Protein AF-A0AAW1MGW0-F1 (afdb_monomer)

Secondary structure (DSSP, 8-state):
------SPPPHHHHHHHHHHHHHHTTS--------------------------------------------------------------------SEEE-TTS-EEESSPP----PPPGGGS--S-SS--GGGGS--SHHHHHHHHS-HHHHHHHHHHHHHHHHHHHSS----SS----------THHHHTTTTTTTTS-----

Mean predicted aligned error: 20.84 Å

Organism: Popillia japonica (NCBI:txid7064)

Solvent-accessible surface area (backbone atoms only — not comparable to full-atom values): 14717 Å² total; per-residue (Å²): 136,86,79,84,77,86,62,85,79,49,74,66,60,52,49,53,54,51,54,59,54,62,65,67,71,73,79,78,82,71,87,78,77,89,77,86,76,85,76,86,78,85,78,88,74,87,78,80,87,81,84,83,88,85,76,92,73,84,81,78,80,78,80,80,77,82,77,82,74,83,81,76,89,79,79,90,77,81,78,75,85,74,88,64,89,70,82,71,71,80,73,69,81,72,60,60,68,43,73,47,96,86,70,48,77,46,62,64,54,79,71,84,90,79,66,80,74,52,73,93,70,53,79,85,65,80,89,71,69,61,75,78,58,54,78,54,84,46,72,67,61,53,48,44,74,77,53,43,70,68,58,56,50,51,52,51,52,52,52,54,50,51,52,50,55,62,68,70,47,72,84,87,60,97,77,72,84,84,76,87,76,72,73,84,66,80,55,73,65,61,73,58,56,72,75,64,76,80,81,80,87,87,89,130

Foldseek 3Di:
DDDPPPDDDDPVNVVVVVVVVVVVVPPPPDDPDDDDDDDPDPPPDDDDDDDDDDDDDDPPDDDPDDDDDPPDDDDDPPDDDPPDVDPPPVPDDDPQWDADPVRDIDGPDDPDPPDPQPPVRPPPDDPDDDDPRRPDPDPVVNVCVVPPPVNVVVVVVVVVVVVVVVVPPPPPDPPDPDDDPPPPDPCPVVVVVVVPPPPDDDDD

Radius of gyration: 34.69 Å; Cα contacts (8 Å, |Δi|>4): 30; chains: 1; bounding box: 75×50×86 Å

pLDDT: mean 70.94, std 18.27, range [40.5, 97.5]

Structure (mmCIF, N/CA/C/O backbone):
data_AF-A0AAW1MGW0-F1
#
_entry.id   AF-A0AAW1MGW0-F1
#
loop_
_atom_site.group_PDB
_atom_site.id
_atom_site.type_symbol
_atom_site.label_atom_id
_atom_site.label_alt_id
_atom_site.label_comp_id
_atom_site.label_asym_id
_atom_site.label_entity_id
_atom_site.label_seq_id
_atom_site.pdbx_PDB_ins_code
_atom_site.Cartn_x
_atom_site.Cartn_y
_atom_site.Cartn_z
_atom_site.occupancy
_atom_site.B_iso_or_equiv
_atom_site.auth_seq_id
_atom_site.auth_comp_id
_atom_site.auth_asym_id
_atom_site.auth_atom_id
_atom_site.pdbx_PDB_model_num
ATOM 1 N N . MET A 1 1 ? 26.282 -14.366 27.771 1.00 48.00 1 MET A N 1
ATOM 2 C CA . MET A 1 1 ? 26.393 -13.035 28.405 1.00 48.00 1 MET A CA 1
ATOM 3 C C . MET A 1 1 ? 25.183 -12.232 27.964 1.00 48.00 1 MET A C 1
ATOM 5 O O . MET A 1 1 ? 24.990 -12.093 26.768 1.00 48.00 1 MET A O 1
ATOM 9 N N . ALA A 1 2 ? 24.311 -11.832 28.891 1.00 43.00 2 ALA A N 1
ATOM 10 C CA . ALA A 1 2 ? 23.090 -11.095 28.566 1.00 43.00 2 ALA A CA 1
ATOM 11 C C . ALA A 1 2 ? 23.399 -9.591 28.538 1.00 43.00 2 ALA A C 1
ATOM 13 O O . ALA A 1 2 ? 23.814 -9.032 29.554 1.00 43.00 2 ALA A O 1
ATOM 14 N N . TYR A 1 3 ? 23.229 -8.947 27.385 1.00 56.81 3 TYR A N 1
ATOM 15 C CA . TYR A 1 3 ? 23.379 -7.500 27.258 1.00 56.81 3 TYR A CA 1
ATOM 16 C C . TYR A 1 3 ? 22.084 -6.832 27.736 1.00 56.81 3 TYR A C 1
ATOM 18 O O . TYR A 1 3 ? 21.040 -6.953 27.102 1.00 56.81 3 TYR A O 1
ATOM 26 N N . ASN A 1 4 ? 22.137 -6.150 28.882 1.00 55.88 4 ASN A N 1
ATOM 27 C CA . ASN A 1 4 ? 21.028 -5.339 29.389 1.00 55.88 4 ASN A CA 1
ATOM 28 C C . ASN A 1 4 ? 20.842 -4.105 28.487 1.00 55.88 4 ASN A C 1
ATOM 30 O O . ASN A 1 4 ? 21.522 -3.093 28.654 1.00 55.88 4 ASN A O 1
ATOM 34 N N . SER A 1 5 ? 19.920 -4.187 27.528 1.00 60.22 5 SER A N 1
ATOM 35 C CA . SER A 1 5 ? 19.704 -3.205 26.455 1.00 60.22 5 SER A CA 1
ATOM 36 C C . SER A 1 5 ? 18.764 -2.043 26.825 1.00 60.22 5 SER A C 1
ATOM 38 O O . SER A 1 5 ? 17.972 -1.602 25.996 1.00 60.22 5 SER A O 1
ATOM 40 N N . SER A 1 6 ? 18.807 -1.536 28.061 1.00 73.56 6 SER A N 1
ATOM 41 C CA . SER A 1 6 ? 17.900 -0.444 28.478 1.00 73.56 6 SER A CA 1
ATOM 42 C C . SER A 1 6 ? 18.455 0.964 28.265 1.00 73.56 6 SER A C 1
ATOM 44 O O . SER A 1 6 ? 17.753 1.932 28.556 1.00 73.56 6 SER A O 1
ATOM 46 N N . ARG A 1 7 ? 19.688 1.118 27.763 1.00 86.81 7 ARG A N 1
ATOM 47 C CA . ARG A 1 7 ? 20.214 2.437 27.384 1.00 86.81 7 ARG A CA 1
ATOM 48 C C . ARG A 1 7 ? 20.514 2.500 25.885 1.00 86.81 7 ARG A C 1
ATOM 50 O O . ARG A 1 7 ? 21.039 1.523 25.351 1.00 86.81 7 ARG A O 1
ATOM 57 N N . PRO A 1 8 ? 20.208 3.627 25.219 1.00 85.38 8 PRO A N 1
ATOM 58 C CA . PRO A 1 8 ? 20.658 3.852 23.852 1.00 85.38 8 PRO A CA 1
ATOM 59 C C . PRO A 1 8 ? 22.191 3.812 23.803 1.00 85.38 8 PRO A C 1
ATOM 61 O O . PRO A 1 8 ? 22.848 4.321 24.717 1.00 85.38 8 PRO A O 1
ATOM 64 N N . LEU A 1 9 ? 22.744 3.190 22.757 1.00 87.06 9 LEU A N 1
ATOM 65 C CA . LEU A 1 9 ? 24.190 3.116 22.558 1.00 87.06 9 LEU A CA 1
ATOM 66 C C . LEU A 1 9 ? 24.774 4.519 22.404 1.00 87.06 9 LEU A C 1
ATOM 68 O O . LEU A 1 9 ? 24.202 5.400 21.754 1.00 87.06 9 LEU A O 1
ATOM 72 N N . THR A 1 10 ? 25.940 4.718 22.998 1.00 93.88 10 THR A N 1
ATOM 73 C CA . THR A 1 10 ? 26.722 5.936 22.811 1.00 93.88 10 THR A CA 1
ATOM 74 C C . THR A 1 10 ? 27.415 5.923 21.447 1.00 93.88 10 THR A C 1
ATOM 76 O O . THR A 1 10 ? 27.705 4.871 20.883 1.00 93.88 10 THR A O 1
ATOM 79 N N . GLN A 1 11 ? 27.739 7.105 20.915 1.00 90.31 11 GLN A N 1
ATOM 80 C CA . GLN A 1 11 ? 28.430 7.242 19.625 1.00 90.31 11 GLN A CA 1
ATOM 81 C C . GLN A 1 11 ? 29.782 6.506 19.588 1.00 90.31 11 GLN A C 1
ATOM 83 O O . GLN A 1 11 ? 30.213 6.059 18.531 1.00 90.31 11 GLN A O 1
ATOM 88 N N . LYS A 1 12 ? 30.429 6.351 20.750 1.00 91.56 12 LYS A N 1
ATOM 89 C CA . LYS A 1 12 ? 31.682 5.606 20.892 1.00 91.56 12 LYS A CA 1
ATOM 90 C C . LYS A 1 12 ? 31.472 4.092 20.770 1.00 91.56 12 LYS A C 1
ATOM 92 O O . LYS A 1 12 ? 32.219 3.455 20.046 1.00 91.56 12 LYS A O 1
ATOM 97 N N . GLU A 1 13 ? 30.438 3.551 21.418 1.00 92.38 13 GLU A N 1
ATOM 98 C CA . GLU A 1 13 ? 30.072 2.127 21.308 1.00 92.38 13 GLU A CA 1
ATOM 99 C C . GLU A 1 13 ? 29.646 1.778 19.868 1.00 92.38 13 GLU A C 1
ATOM 101 O O . GLU A 1 13 ? 29.961 0.702 19.376 1.00 92.38 13 GLU A O 1
ATOM 106 N N . LEU A 1 14 ? 28.986 2.701 19.154 1.00 91.69 14 LEU A N 1
ATOM 107 C CA . LEU A 1 14 ? 28.656 2.513 17.735 1.00 91.69 14 LEU A CA 1
ATOM 108 C C . LEU A 1 14 ? 29.895 2.493 16.830 1.00 91.69 14 LEU A C 1
ATOM 110 O O . LEU A 1 14 ? 29.937 1.705 15.892 1.00 91.69 14 LEU A O 1
ATOM 114 N N . ALA A 1 15 ? 30.889 3.347 17.093 1.00 91.31 15 ALA A N 1
ATOM 115 C CA . ALA A 1 15 ? 32.125 3.368 16.313 1.00 91.31 15 ALA A CA 1
ATOM 116 C C . ALA A 1 15 ? 32.928 2.067 16.478 1.00 91.31 15 ALA A C 1
ATOM 118 O O . ALA A 1 15 ? 33.427 1.541 15.491 1.00 91.31 15 ALA A O 1
ATOM 119 N N . GLU A 1 16 ? 32.981 1.528 17.699 1.00 92.75 16 GLU A N 1
ATOM 120 C CA . GLU A 1 16 ? 33.657 0.261 18.015 1.00 92.75 16 GLU A CA 1
ATOM 121 C C . GLU A 1 16 ? 33.004 -0.925 17.282 1.00 92.75 16 GLU A C 1
ATOM 123 O O . GLU A 1 16 ? 33.691 -1.716 16.647 1.00 92.75 16 GLU A O 1
ATOM 128 N N . ILE A 1 17 ? 31.667 -0.981 17.244 1.00 91.00 17 ILE A N 1
ATOM 129 C CA . ILE A 1 17 ? 30.934 -2.026 16.505 1.00 91.00 17 ILE A CA 1
ATOM 130 C C . ILE A 1 17 ? 31.189 -1.948 14.989 1.00 91.00 17 ILE A C 1
ATOM 132 O O . ILE A 1 17 ? 31.271 -2.978 14.323 1.00 91.00 17 ILE A O 1
ATOM 136 N N . ILE A 1 18 ? 31.293 -0.741 14.425 1.00 90.00 18 ILE A N 1
ATOM 137 C CA . ILE A 1 18 ? 31.569 -0.556 12.990 1.00 90.00 18 ILE A CA 1
ATOM 138 C C . ILE A 1 18 ? 32.996 -1.004 12.650 1.00 90.00 18 ILE A C 1
ATOM 140 O O . ILE A 1 18 ? 33.207 -1.631 11.612 1.00 90.00 18 ILE A O 1
ATOM 144 N N . GLU A 1 19 ? 33.963 -0.700 13.516 1.00 90.75 19 GLU A N 1
ATOM 145 C CA . GLU A 1 19 ? 35.354 -1.120 13.334 1.00 90.75 19 GLU A CA 1
ATOM 146 C C . GLU A 1 19 ? 35.470 -2.653 13.374 1.00 90.75 19 GLU A C 1
ATOM 148 O O . GLU A 1 19 ? 36.053 -3.236 12.458 1.00 90.75 19 GLU A O 1
ATOM 153 N N . ASP A 1 20 ? 34.800 -3.314 14.323 1.00 87.56 20 ASP A N 1
ATOM 154 C CA . ASP A 1 20 ? 34.774 -4.780 14.426 1.00 87.56 20 ASP A CA 1
ATOM 155 C C . ASP A 1 20 ? 34.142 -5.464 13.199 1.00 87.56 20 ASP A C 1
ATOM 157 O O . ASP A 1 20 ? 34.627 -6.503 12.745 1.00 87.56 20 ASP A O 1
ATOM 161 N N . LEU A 1 21 ? 33.085 -4.882 12.618 1.00 83.12 21 LEU A N 1
ATOM 162 C CA . LEU A 1 21 ? 32.451 -5.419 11.406 1.00 83.12 21 LEU A CA 1
ATOM 163 C C . LEU A 1 21 ? 33.358 -5.304 10.173 1.00 83.12 21 LEU A C 1
ATOM 165 O O . LEU A 1 21 ? 33.368 -6.207 9.339 1.00 83.12 21 LEU A O 1
ATOM 169 N N . SER A 1 22 ? 34.162 -4.242 10.081 1.00 80.94 22 SER A N 1
ATOM 170 C CA . SER A 1 22 ? 35.057 -4.025 8.935 1.00 80.94 22 SER A CA 1
ATOM 171 C C . SER A 1 22 ? 36.196 -5.051 8.841 1.00 80.94 22 SER A C 1
ATOM 173 O O . SER A 1 22 ? 36.697 -5.322 7.750 1.00 80.94 22 SER A O 1
ATOM 175 N N . VAL A 1 23 ? 36.585 -5.657 9.968 1.00 79.69 23 VAL A N 1
ATOM 176 C CA . VAL A 1 23 ? 37.652 -6.670 10.020 1.00 79.69 23 VAL A CA 1
ATOM 177 C C . VAL A 1 23 ? 37.166 -8.031 9.510 1.00 79.69 23 VAL A C 1
ATOM 179 O O . VAL A 1 23 ? 37.960 -8.795 8.967 1.00 79.69 23 VAL A O 1
ATOM 182 N N . LEU A 1 24 ? 35.870 -8.333 9.628 1.00 67.94 24 LEU A N 1
ATOM 183 C CA . LEU A 1 24 ? 35.312 -9.630 9.226 1.00 67.94 24 LEU A CA 1
ATOM 184 C C . LEU A 1 24 ? 35.046 -9.751 7.717 1.00 67.94 24 LEU A C 1
ATOM 186 O O . LEU A 1 24 ? 34.957 -10.864 7.209 1.00 67.94 24 LEU A O 1
ATOM 190 N N . GLU A 1 25 ? 34.961 -8.640 6.982 1.00 70.38 25 GLU A N 1
ATOM 191 C CA . GLU A 1 25 ? 34.711 -8.652 5.530 1.00 70.38 25 GLU A CA 1
ATOM 192 C C . GLU A 1 25 ? 35.982 -8.872 4.683 1.00 70.38 25 GLU A C 1
ATOM 194 O O . GLU A 1 25 ? 35.903 -8.987 3.459 1.00 70.38 25 GLU A O 1
ATOM 199 N N . ALA A 1 26 ? 37.166 -8.940 5.301 1.00 67.25 26 ALA A N 1
ATOM 200 C CA . ALA A 1 26 ? 38.433 -9.011 4.571 1.00 67.25 26 ALA A CA 1
ATOM 201 C C . ALA A 1 26 ? 38.845 -10.427 4.118 1.00 67.25 26 ALA A C 1
ATOM 203 O O . ALA A 1 26 ? 39.688 -10.537 3.225 1.00 67.25 26 ALA A O 1
ATOM 204 N N . ASP A 1 27 ? 38.249 -11.490 4.669 1.00 63.88 27 ASP A N 1
ATOM 205 C CA . ASP A 1 27 ? 38.770 -12.858 4.508 1.00 63.88 27 ASP A CA 1
ATOM 206 C C . ASP A 1 27 ? 37.956 -13.776 3.573 1.00 63.88 27 ASP A C 1
ATOM 208 O O . ASP A 1 27 ? 38.376 -14.907 3.336 1.00 63.88 27 ASP A O 1
ATOM 212 N N . ASP A 1 28 ? 36.855 -13.312 2.966 1.00 59.50 28 ASP A N 1
ATOM 213 C CA . ASP A 1 28 ? 35.976 -14.168 2.141 1.00 59.50 28 ASP A CA 1
ATOM 214 C C . ASP A 1 28 ? 36.010 -13.841 0.633 1.00 59.50 28 ASP A C 1
ATOM 216 O O . ASP A 1 28 ? 35.002 -13.835 -0.072 1.00 59.50 28 ASP A O 1
ATOM 220 N N . LYS A 1 29 ? 37.214 -13.588 0.101 1.00 62.84 29 LYS A N 1
ATOM 221 C CA . LYS A 1 29 ? 37.485 -13.673 -1.346 1.00 62.84 29 LYS A CA 1
ATOM 222 C C . LYS A 1 29 ? 37.882 -15.102 -1.710 1.00 62.84 29 LYS A C 1
ATOM 224 O O . LYS A 1 29 ? 39.035 -15.365 -2.046 1.00 62.84 29 LYS A O 1
ATOM 229 N N . SER A 1 30 ? 36.934 -16.030 -1.617 1.00 57.59 30 SER A 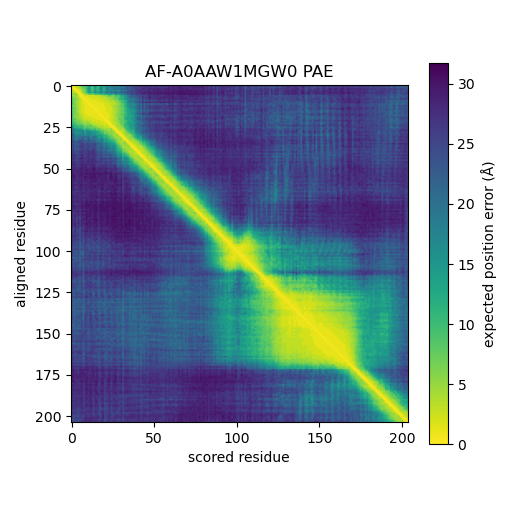N 1
ATOM 230 C CA . SER A 1 30 ? 37.080 -17.337 -2.255 1.00 57.59 30 SER A CA 1
ATOM 231 C C . SER A 1 30 ? 36.714 -17.227 -3.739 1.00 57.59 30 SER A C 1
ATOM 233 O O . SER A 1 30 ? 35.693 -16.652 -4.111 1.00 57.59 30 SER A O 1
ATOM 235 N N . ASP A 1 31 ? 37.620 -17.730 -4.579 1.00 59.91 31 ASP A N 1
ATOM 236 C CA . ASP A 1 31 ? 37.531 -17.814 -6.036 1.00 59.91 31 ASP A CA 1
ATOM 237 C C . ASP A 1 31 ? 36.181 -18.385 -6.503 1.00 59.91 31 ASP A C 1
ATOM 239 O O . ASP A 1 31 ? 35.967 -19.599 -6.509 1.00 59.91 31 ASP A O 1
ATOM 243 N N . ILE A 1 32 ? 35.280 -17.516 -6.964 1.00 61.28 32 ILE A N 1
ATOM 244 C CA . ILE A 1 32 ? 34.185 -17.913 -7.852 1.00 61.28 32 ILE A CA 1
ATOM 245 C C . ILE A 1 32 ? 34.736 -17.820 -9.272 1.00 61.28 32 ILE A C 1
ATOM 247 O O . ILE A 1 32 ? 34.779 -16.761 -9.893 1.00 61.28 32 ILE A O 1
ATOM 251 N N . SER A 1 33 ? 35.234 -18.961 -9.740 1.00 56.81 33 SER A N 1
ATOM 252 C CA . SER A 1 33 ? 35.676 -19.182 -11.110 1.00 56.81 33 SER A CA 1
ATOM 253 C C . SER A 1 33 ? 34.528 -18.966 -12.096 1.00 56.81 33 SER A C 1
ATOM 255 O O . SER A 1 33 ? 33.455 -19.557 -11.964 1.00 56.81 33 SER A O 1
ATOM 257 N N . GLU A 1 34 ? 34.809 -18.137 -13.093 1.00 63.34 34 GLU A N 1
ATOM 258 C CA . GLU A 1 34 ? 33.996 -17.815 -14.260 1.00 63.34 34 GLU A CA 1
ATOM 259 C C . GLU A 1 34 ? 33.661 -19.066 -15.097 1.00 63.34 34 GLU A C 1
ATOM 261 O O . GLU A 1 34 ? 34.526 -19.607 -15.779 1.00 63.34 34 GLU A O 1
ATOM 266 N N . GLU A 1 35 ? 32.395 -19.487 -15.119 1.00 59.19 35 GLU A N 1
ATOM 267 C CA . GLU A 1 35 ? 31.823 -20.275 -16.222 1.00 59.19 35 GLU A CA 1
ATOM 268 C C . GLU A 1 35 ? 30.387 -19.810 -16.506 1.00 59.19 35 GLU A C 1
ATOM 270 O O . GLU A 1 35 ? 29.410 -20.511 -16.242 1.00 59.19 35 GLU A O 1
ATOM 275 N N . ASP A 1 36 ? 30.255 -18.603 -17.061 1.00 46.50 36 ASP A N 1
ATOM 276 C CA . ASP A 1 36 ? 28.982 -18.107 -17.587 1.00 46.50 36 ASP A CA 1
ATOM 277 C C . ASP A 1 36 ? 28.806 -18.605 -19.032 1.00 46.50 36 ASP A C 1
ATOM 279 O O . ASP A 1 36 ? 29.337 -18.058 -20.005 1.00 46.50 36 ASP A O 1
ATOM 283 N N . LYS A 1 37 ? 28.092 -19.726 -19.171 1.00 55.75 37 LYS A N 1
ATOM 284 C CA . LYS A 1 37 ? 27.659 -20.267 -20.463 1.00 55.75 37 LYS A CA 1
ATOM 285 C C . LYS A 1 37 ? 26.549 -19.389 -21.033 1.00 55.75 37 LYS A C 1
ATOM 287 O O . LYS A 1 37 ? 25.399 -19.460 -20.611 1.00 55.75 37 LYS A O 1
ATOM 292 N N . VAL A 1 38 ? 26.906 -18.629 -22.061 1.00 56.28 38 VAL A N 1
ATOM 293 C CA . VAL A 1 38 ? 25.990 -17.942 -22.975 1.00 56.28 38 VAL A CA 1
ATOM 294 C C . VAL A 1 38 ? 25.026 -18.961 -23.595 1.00 56.28 38 VAL A C 1
ATOM 296 O O . VAL A 1 38 ? 25.412 -19.753 -24.455 1.00 56.28 38 VAL A O 1
ATOM 299 N N . ILE A 1 39 ? 23.765 -18.944 -23.161 1.00 54.88 39 ILE A N 1
ATOM 300 C CA . ILE A 1 39 ? 22.656 -19.591 -23.866 1.00 54.88 39 ILE A CA 1
ATOM 301 C C . ILE A 1 39 ? 21.995 -18.508 -24.729 1.00 54.88 39 ILE A C 1
ATOM 303 O O . ILE A 1 39 ? 21.232 -17.679 -24.240 1.00 54.88 39 ILE A O 1
ATOM 307 N N . GLU A 1 40 ? 22.321 -18.498 -26.023 1.00 58.66 40 GLU A N 1
ATOM 308 C CA . GLU A 1 40 ? 21.571 -17.750 -27.037 1.00 58.66 40 GLU A CA 1
ATOM 309 C C . GLU A 1 40 ? 20.233 -18.457 -27.305 1.00 58.66 40 GLU A C 1
ATOM 311 O O . GLU A 1 40 ? 20.140 -19.348 -28.151 1.00 58.66 40 GLU A O 1
ATOM 316 N N . GLU A 1 41 ? 19.172 -18.057 -26.605 1.00 59.47 41 GLU A N 1
ATOM 317 C CA . GLU A 1 41 ? 17.807 -18.404 -27.010 1.00 59.47 41 GLU A CA 1
ATOM 318 C C . GLU A 1 41 ? 17.303 -17.419 -28.070 1.00 59.47 41 GLU A C 1
ATOM 320 O O . GLU A 1 41 ? 16.873 -16.298 -27.789 1.00 59.47 41 GLU A O 1
ATOM 325 N N . LYS A 1 42 ? 17.349 -17.870 -29.327 1.00 58.69 42 LYS A N 1
ATOM 326 C CA . LYS A 1 42 ? 16.605 -17.287 -30.446 1.00 58.69 42 LYS A CA 1
ATOM 327 C C . LYS A 1 42 ? 15.110 -17.526 -30.236 1.00 58.69 42 LYS A C 1
ATOM 329 O O . LYS A 1 42 ? 14.603 -18.591 -30.574 1.00 58.69 42 LYS A O 1
ATOM 334 N N . ASN A 1 43 ? 14.411 -16.529 -29.706 1.00 50.22 43 ASN A N 1
ATOM 335 C CA . ASN A 1 43 ? 12.951 -16.493 -29.718 1.00 50.22 43 ASN A CA 1
ATOM 336 C C . ASN A 1 43 ? 12.462 -15.633 -30.891 1.00 50.22 43 ASN A C 1
ATOM 338 O O . ASN A 1 43 ? 12.186 -14.444 -30.739 1.00 50.22 43 ASN A O 1
ATOM 342 N N . ASP A 1 44 ? 12.348 -16.271 -32.059 1.00 64.44 44 ASP A N 1
ATOM 343 C CA . ASP A 1 44 ? 11.525 -15.806 -33.178 1.00 64.44 44 ASP A CA 1
ATOM 344 C C . ASP A 1 44 ? 10.051 -16.065 -32.826 1.00 64.44 44 ASP A C 1
ATOM 346 O O . ASP A 1 44 ? 9.487 -17.108 -33.155 1.00 64.44 44 ASP A O 1
ATOM 350 N N . PHE A 1 45 ? 9.426 -15.137 -32.099 1.00 58.47 45 PHE A N 1
ATOM 351 C CA . PHE A 1 45 ? 7.978 -15.153 -31.890 1.00 58.47 45 PHE A CA 1
ATOM 352 C C . PHE A 1 45 ? 7.326 -14.083 -32.769 1.00 58.47 45 PHE A C 1
ATOM 354 O O . PHE A 1 45 ? 7.135 -12.935 -32.361 1.00 58.47 45 PHE A O 1
ATOM 361 N N . GLU A 1 46 ? 7.003 -14.472 -34.004 1.00 62.44 46 GLU A N 1
ATOM 362 C CA . GLU A 1 46 ? 6.007 -13.791 -34.830 1.00 62.44 46 GLU A CA 1
ATOM 363 C C . GLU A 1 46 ? 4.643 -13.915 -34.136 1.00 62.44 46 GLU A C 1
ATOM 365 O O . GLU A 1 46 ? 4.033 -14.982 -34.133 1.00 62.44 46 GLU A O 1
ATOM 370 N N . SER A 1 47 ? 4.161 -12.826 -33.530 1.00 61.88 47 SER A N 1
ATOM 371 C CA . SER A 1 47 ? 2.765 -12.739 -33.095 1.00 61.88 47 SER A CA 1
ATOM 372 C C . SER A 1 47 ? 1.989 -11.879 -34.077 1.00 61.88 47 SER A C 1
ATOM 374 O O . SER A 1 47 ? 2.097 -10.649 -34.093 1.00 61.88 47 SER A O 1
ATOM 376 N N . ASP A 1 48 ? 1.253 -12.596 -34.915 1.00 52.12 48 ASP A N 1
ATOM 377 C CA . ASP A 1 48 ? 0.333 -12.121 -35.929 1.00 52.12 48 ASP A CA 1
ATOM 378 C C . ASP A 1 48 ? -0.820 -11.301 -35.325 1.00 52.12 48 ASP A C 1
ATOM 380 O O . ASP A 1 48 ? -1.277 -11.495 -34.194 1.00 52.12 48 ASP A O 1
ATOM 384 N N . SER A 1 49 ? -1.265 -10.341 -36.121 1.00 63.03 49 SER A N 1
ATOM 385 C CA . SER A 1 49 ? -2.356 -9.419 -35.851 1.00 63.03 49 SER A CA 1
ATOM 386 C C . SER A 1 49 ? -3.707 -10.129 -35.883 1.00 63.03 49 SER A C 1
ATOM 388 O O . SER A 1 49 ? -3.895 -10.944 -36.771 1.00 63.03 49 SER A O 1
ATOM 390 N N . VAL A 1 50 ? -4.683 -9.729 -35.050 1.00 49.22 50 VAL A N 1
ATOM 391 C CA . VAL A 1 50 ? -6.046 -9.384 -35.519 1.00 49.22 50 VAL A CA 1
ATOM 392 C C . VAL A 1 50 ? -6.983 -8.845 -34.418 1.00 49.22 50 VAL A C 1
ATOM 394 O O . VAL A 1 50 ? -7.056 -9.366 -33.312 1.00 49.22 50 VAL A O 1
ATOM 397 N N . THR A 1 51 ? -7.784 -7.853 -34.845 1.00 40.50 51 THR A N 1
ATOM 398 C CA . THR A 1 51 ? -9.178 -7.499 -34.465 1.00 40.50 51 THR A CA 1
ATOM 399 C C . THR A 1 51 ? -9.466 -6.992 -33.045 1.00 40.50 51 THR A C 1
ATOM 401 O O . THR A 1 51 ? -9.346 -7.711 -32.069 1.00 40.50 51 THR A O 1
ATOM 404 N N . ALA A 1 52 ? -9.766 -5.704 -32.852 1.00 49.66 52 ALA A N 1
ATOM 405 C CA . ALA A 1 52 ? -11.024 -4.996 -33.157 1.00 49.66 52 ALA A CA 1
ATOM 406 C C . ALA A 1 52 ? -12.157 -5.250 -32.142 1.00 49.66 52 ALA A C 1
ATOM 408 O O . ALA A 1 52 ? -12.823 -6.273 -32.188 1.00 49.66 52 ALA A O 1
ATOM 409 N N . GLY A 1 53 ? -12.427 -4.211 -31.339 1.00 49.38 53 GLY A N 1
ATOM 410 C CA . GLY A 1 53 ? -13.749 -3.867 -30.814 1.00 49.38 53 GLY A CA 1
ATOM 411 C C . GLY A 1 53 ? -14.257 -4.670 -29.615 1.00 49.38 53 GLY A C 1
ATOM 412 O O . GLY A 1 53 ? -14.414 -5.880 -29.687 1.00 49.38 53 GLY A O 1
ATOM 413 N N . THR A 1 54 ? -14.712 -3.959 -28.579 1.00 41.47 54 THR A N 1
ATOM 414 C CA . THR A 1 54 ? -16.150 -3.876 -28.233 1.00 41.47 54 THR A CA 1
ATOM 415 C C . THR A 1 54 ? -16.364 -3.597 -26.740 1.00 41.47 54 THR A C 1
ATOM 417 O O . THR A 1 54 ? -15.910 -4.328 -25.873 1.00 41.47 54 THR A O 1
ATOM 420 N N . SER A 1 55 ? -17.137 -2.535 -26.508 1.00 45.88 55 SER A N 1
ATOM 421 C CA . SER A 1 55 ? -17.994 -2.231 -25.358 1.00 45.88 55 SER A CA 1
ATOM 422 C C . SER A 1 55 ? -17.379 -1.978 -23.980 1.00 45.88 55 SER A C 1
ATOM 424 O O . SER A 1 55 ? -17.164 -2.865 -23.165 1.00 45.88 55 SER A O 1
ATOM 426 N N . SER A 1 56 ? -17.318 -0.680 -23.673 1.00 53.25 56 SER A N 1
ATOM 427 C CA . SER A 1 56 ? -17.895 -0.098 -22.456 1.00 53.25 56 SER A CA 1
ATOM 428 C C . SER A 1 56 ? -18.991 -0.982 -21.840 1.00 53.25 56 SER A C 1
ATOM 430 O O . SER A 1 56 ? -20.060 -1.137 -22.431 1.00 53.25 56 SER A O 1
ATOM 432 N N . SER A 1 57 ? -18.745 -1.509 -20.643 1.00 47.41 57 SER A N 1
ATOM 433 C CA . SER A 1 57 ? -19.790 -2.000 -19.748 1.00 47.41 57 SER A CA 1
ATOM 434 C C . SER A 1 57 ? -19.682 -1.206 -18.454 1.00 47.41 57 SER A C 1
ATOM 436 O O . SER A 1 57 ? -18.796 -1.438 -17.634 1.00 47.41 57 SER A O 1
ATOM 438 N N . LEU A 1 58 ? -20.566 -0.216 -18.326 1.00 50.69 58 LEU A N 1
ATOM 439 C CA . LEU A 1 58 ? -20.924 0.410 -17.060 1.00 50.69 58 LEU A CA 1
ATOM 440 C C . LEU A 1 58 ? -21.300 -0.705 -16.082 1.00 50.69 58 LEU A C 1
ATOM 442 O O . LEU A 1 58 ? -22.240 -1.451 -16.333 1.00 50.69 58 LEU A O 1
ATOM 446 N N . VAL A 1 59 ? -20.552 -0.828 -14.991 1.00 54.81 59 VAL A N 1
ATOM 447 C CA . VAL A 1 59 ? -20.987 -1.624 -13.846 1.00 54.81 59 VAL A CA 1
ATOM 448 C C . VAL A 1 59 ? -22.032 -0.779 -13.128 1.00 54.81 59 VAL A C 1
ATOM 450 O O . VAL A 1 59 ? -21.706 0.223 -12.490 1.00 54.81 59 VAL A O 1
ATOM 453 N N . GLU A 1 60 ? -23.297 -1.138 -13.328 1.00 44.44 60 GLU A N 1
ATOM 454 C CA . GLU A 1 60 ? -24.415 -0.655 -12.529 1.00 44.44 60 GLU A CA 1
ATOM 455 C C . GLU A 1 60 ? -24.183 -1.079 -11.075 1.00 44.44 60 GLU A C 1
ATOM 457 O O . GLU A 1 60 ? -24.013 -2.257 -10.765 1.00 44.44 60 GLU A O 1
ATOM 462 N N . CYS A 1 61 ? -24.118 -0.095 -10.179 1.00 42.94 61 CYS A N 1
ATOM 463 C CA . CYS A 1 61 ? -24.120 -0.326 -8.744 1.00 42.94 61 CYS A CA 1
ATOM 464 C C . CYS A 1 61 ? -25.481 -0.911 -8.359 1.00 42.94 61 CYS A C 1
ATOM 466 O O . CYS A 1 61 ? -26.479 -0.189 -8.338 1.00 42.94 61 CYS A O 1
ATOM 468 N N . GLU A 1 62 ? -25.515 -2.206 -8.063 1.00 46.44 62 GLU A N 1
ATOM 469 C CA . GLU A 1 62 ? -26.688 -2.864 -7.502 1.00 46.44 62 GLU A CA 1
ATOM 470 C C . GLU A 1 62 ? -27.076 -2.183 -6.181 1.00 46.44 62 GLU A C 1
ATOM 472 O O . GLU A 1 62 ? -26.289 -2.090 -5.233 1.00 46.44 62 GLU A O 1
ATOM 477 N N . ASN A 1 63 ? -28.303 -1.661 -6.151 1.00 53.03 63 ASN A N 1
ATOM 478 C CA . ASN A 1 63 ? -28.976 -1.215 -4.942 1.00 53.03 63 ASN A CA 1
ATOM 479 C C . ASN A 1 63 ? -29.127 -2.417 -4.009 1.00 53.03 63 ASN A C 1
ATOM 481 O O . ASN A 1 63 ? -29.912 -3.324 -4.277 1.00 53.03 63 ASN A O 1
ATOM 485 N N . ILE A 1 64 ? -28.392 -2.402 -2.901 1.00 57.25 64 ILE A N 1
ATOM 486 C CA . ILE A 1 64 ? -28.646 -3.294 -1.776 1.00 57.25 64 ILE A CA 1
ATOM 487 C C . ILE A 1 64 ? -29.906 -2.759 -1.094 1.00 57.25 64 ILE A C 1
ATOM 489 O O . ILE A 1 64 ? -29.857 -1.761 -0.375 1.00 57.25 64 ILE A O 1
ATOM 493 N N . GLU A 1 65 ? -31.044 -3.385 -1.386 1.00 59.78 65 GLU A N 1
ATOM 494 C CA . GLU A 1 65 ? -32.272 -3.209 -0.619 1.00 59.78 65 GLU A CA 1
ATOM 495 C C . GLU A 1 65 ? -32.006 -3.670 0.821 1.00 59.78 65 GLU A C 1
ATOM 497 O O . GLU A 1 65 ? -31.671 -4.826 1.083 1.00 59.78 65 GLU A O 1
ATOM 502 N N . GLU A 1 66 ? -32.086 -2.723 1.756 1.00 53.69 66 GLU A N 1
ATOM 503 C CA . GLU A 1 66 ? -32.033 -2.974 3.191 1.00 53.69 66 GLU A CA 1
ATOM 504 C C . GLU A 1 66 ? -33.277 -3.781 3.601 1.00 53.69 66 GLU A C 1
ATOM 506 O O . GLU A 1 66 ? -34.340 -3.223 3.869 1.00 53.69 66 GLU A O 1
ATOM 511 N N . GLU A 1 67 ? -33.154 -5.109 3.661 1.00 60.19 67 GLU A N 1
ATOM 512 C CA . GLU A 1 67 ? -34.096 -5.933 4.419 1.00 60.19 67 GLU A CA 1
ATOM 513 C C . GLU A 1 67 ? -33.924 -5.634 5.917 1.00 60.19 67 GLU A C 1
ATOM 515 O O . GLU A 1 67 ? -32.928 -5.993 6.553 1.00 60.19 67 GLU A O 1
ATOM 520 N N . GLU A 1 68 ? -34.918 -4.956 6.492 1.00 54.53 68 GLU A N 1
ATOM 521 C CA . GLU A 1 68 ? -35.057 -4.764 7.932 1.00 54.53 68 GLU A CA 1
ATOM 522 C C . GLU A 1 68 ? -35.238 -6.122 8.628 1.00 54.53 68 GLU A C 1
ATOM 524 O O . GLU A 1 68 ? -36.334 -6.679 8.695 1.00 54.53 68 GLU A O 1
ATOM 529 N N . ILE A 1 69 ? -34.155 -6.660 9.190 1.00 56.12 69 ILE A N 1
ATOM 530 C CA . ILE A 1 69 ? -34.218 -7.815 10.089 1.00 56.12 69 ILE A CA 1
ATOM 531 C C . ILE A 1 69 ? -34.837 -7.348 11.422 1.00 56.12 69 ILE A C 1
ATOM 533 O O . ILE A 1 69 ? -34.248 -6.499 12.103 1.00 56.12 69 ILE A O 1
ATOM 537 N N . PRO A 1 70 ? -35.983 -7.902 11.866 1.00 53.50 70 PRO A N 1
ATOM 538 C CA . PRO A 1 70 ? -36.543 -7.583 13.171 1.00 53.50 70 PRO A CA 1
ATOM 539 C C . PRO A 1 70 ? -35.668 -8.209 14.262 1.00 53.50 70 PRO A C 1
ATOM 541 O O . PRO A 1 70 ? -35.697 -9.416 14.502 1.00 53.50 70 PRO A O 1
ATOM 544 N N . VAL A 1 71 ? -34.879 -7.376 14.943 1.00 53.50 71 VAL A N 1
ATOM 545 C CA . VAL A 1 71 ? -34.078 -7.780 16.104 1.00 53.50 71 VAL A CA 1
ATOM 546 C C . VAL A 1 71 ? -35.025 -8.123 17.256 1.00 53.50 71 VAL A C 1
ATOM 548 O O . VAL A 1 71 ? -35.496 -7.252 17.990 1.00 53.50 71 VAL A O 1
ATOM 551 N N . GLN A 1 72 ? -35.323 -9.413 17.407 1.00 49.50 72 GLN A N 1
ATOM 552 C CA . GLN A 1 72 ? -35.974 -9.949 18.595 1.00 49.50 72 GLN A CA 1
ATOM 553 C C . GLN A 1 72 ? -35.010 -9.851 19.782 1.00 49.50 72 GLN A C 1
ATOM 555 O O . GLN A 1 72 ? -34.032 -10.585 19.891 1.00 49.50 72 GLN A O 1
ATOM 560 N N . ASN A 1 73 ? -35.318 -8.924 20.689 1.00 52.81 73 ASN A N 1
ATOM 561 C CA . ASN A 1 73 ? -34.787 -8.899 22.044 1.00 52.81 73 ASN A CA 1
ATOM 562 C C . ASN A 1 73 ? -35.217 -10.173 22.776 1.00 52.81 73 ASN A C 1
ATOM 564 O O . ASN A 1 73 ? -36.369 -10.274 23.192 1.00 52.81 73 ASN A O 1
ATOM 568 N N . ASN A 1 74 ? -34.296 -11.108 22.971 1.00 54.12 74 ASN A N 1
ATOM 569 C CA . ASN A 1 74 ? -34.347 -12.031 24.096 1.00 54.12 74 ASN A CA 1
ATOM 570 C C . ASN A 1 74 ? -32.990 -12.701 24.262 1.00 54.12 74 ASN A C 1
ATOM 572 O O . ASN A 1 74 ? -32.626 -13.543 23.457 1.00 54.12 74 ASN A O 1
ATOM 576 N N . GLU A 1 75 ? -32.269 -12.331 25.317 1.00 48.97 75 GLU A N 1
ATOM 577 C CA . GLU A 1 75 ? -31.477 -13.278 26.100 1.00 48.97 75 GLU A CA 1
ATOM 578 C C . GLU A 1 75 ? -31.076 -12.614 27.421 1.00 48.97 75 GLU A C 1
ATOM 580 O O . GLU A 1 75 ? -30.092 -11.884 27.557 1.00 48.97 75 GLU A O 1
ATOM 585 N N . GLU A 1 76 ? -31.932 -12.870 28.402 1.00 57.03 76 GLU A N 1
ATOM 586 C CA . GLU A 1 76 ? -31.713 -12.721 29.829 1.00 57.03 76 GLU A CA 1
ATOM 587 C C . GLU A 1 76 ? -30.485 -13.548 30.241 1.00 57.03 76 GLU A C 1
ATOM 589 O O . GLU A 1 76 ? -30.559 -14.736 30.547 1.00 57.03 76 GLU A O 1
ATOM 594 N N . ARG A 1 77 ? -29.304 -12.924 30.209 1.00 50.12 77 ARG A N 1
ATOM 595 C CA . ARG A 1 77 ? -28.087 -13.515 30.770 1.00 50.12 77 ARG A CA 1
ATOM 596 C C . ARG A 1 77 ? -28.076 -13.291 32.275 1.00 50.12 77 ARG A C 1
ATOM 598 O O . ARG A 1 77 ? -27.572 -12.282 32.763 1.00 50.12 77 ARG A O 1
ATOM 605 N N . THR A 1 78 ? -28.600 -14.264 33.014 1.00 54.53 78 THR A N 1
ATOM 606 C CA . THR A 1 78 ? -28.340 -14.416 34.448 1.00 54.53 78 THR A CA 1
ATOM 607 C C . THR A 1 78 ? -26.861 -14.755 34.645 1.00 54.53 78 THR A C 1
ATOM 609 O O . THR A 1 78 ? -26.449 -15.915 34.535 1.00 54.53 78 THR A O 1
ATOM 612 N N . ALA A 1 79 ? -26.042 -13.733 34.889 1.00 52.38 79 ALA A N 1
ATOM 613 C CA . ALA A 1 79 ? -24.668 -13.912 35.330 1.00 52.38 79 ALA A CA 1
ATOM 614 C C . ALA A 1 79 ? -24.693 -14.525 36.735 1.00 52.38 79 ALA A C 1
ATOM 616 O O . ALA A 1 79 ? -25.167 -13.912 37.688 1.00 52.38 79 ALA A O 1
ATOM 617 N N . LYS A 1 80 ? -24.226 -15.770 36.833 1.00 52.47 80 LYS A N 1
A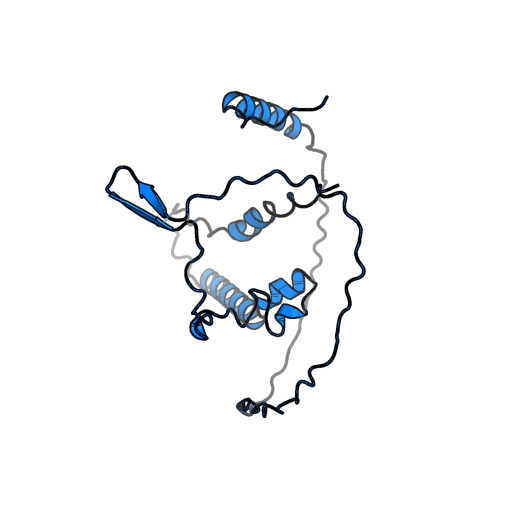TOM 618 C CA . LYS A 1 80 ? -23.973 -16.445 38.103 1.00 52.47 80 LYS A CA 1
ATOM 619 C C . LYS A 1 80 ? -22.884 -15.676 38.849 1.00 52.47 80 LYS A C 1
ATOM 621 O O . LYS A 1 80 ? -21.809 -15.458 38.294 1.00 52.47 80 LYS A O 1
ATOM 626 N N . ASP A 1 81 ? -23.198 -15.300 40.085 1.00 50.59 81 ASP A N 1
ATOM 627 C CA . ASP A 1 81 ? -22.291 -14.722 41.074 1.00 50.59 81 ASP A CA 1
ATOM 628 C C . ASP A 1 81 ? -21.018 -15.564 41.195 1.00 50.59 81 ASP A C 1
ATOM 630 O O . ASP A 1 81 ? -21.000 -16.636 41.806 1.00 50.59 81 ASP A O 1
ATOM 634 N N . VAL A 1 82 ? -19.933 -15.070 40.602 1.00 58.31 82 VAL A N 1
ATOM 635 C CA . VAL A 1 82 ? -18.587 -15.488 40.975 1.00 58.31 82 VAL A CA 1
ATOM 636 C C . VAL A 1 82 ? -18.221 -14.629 42.172 1.00 58.31 82 VAL A C 1
ATOM 638 O O . VAL A 1 82 ? -17.954 -13.436 42.034 1.00 58.31 82 VAL A O 1
ATOM 641 N N . ASN A 1 83 ? -18.285 -15.256 43.345 1.00 57.34 83 ASN A N 1
ATOM 642 C CA . ASN A 1 83 ? -17.896 -14.715 44.639 1.00 57.34 83 ASN A CA 1
ATOM 643 C C . ASN A 1 83 ? -16.411 -14.326 44.594 1.00 57.34 83 ASN A C 1
ATOM 645 O O . ASN A 1 83 ? -15.525 -15.134 44.861 1.00 57.34 83 ASN A O 1
ATOM 649 N N . ASN A 1 84 ? -16.152 -13.106 44.138 1.00 54.84 84 ASN A N 1
ATOM 650 C CA . ASN A 1 84 ? -14.841 -12.495 44.136 1.00 54.84 84 ASN A CA 1
ATOM 651 C C . ASN A 1 84 ? -14.755 -11.758 45.467 1.00 54.84 84 ASN A C 1
ATOM 653 O O . ASN A 1 84 ? -15.515 -10.808 45.668 1.00 54.84 84 ASN A O 1
ATOM 657 N N . ASP A 1 85 ? -13.909 -12.237 46.380 1.00 56.31 85 ASP A N 1
ATOM 658 C CA . ASP A 1 85 ? -13.652 -11.616 47.679 1.00 56.31 85 ASP A CA 1
ATOM 659 C C . ASP A 1 85 ? -13.110 -10.204 47.442 1.00 56.31 85 ASP A C 1
ATOM 661 O O . ASP A 1 85 ? -11.920 -9.943 47.255 1.00 56.31 85 ASP A O 1
ATOM 665 N N . ASN A 1 86 ? -14.071 -9.297 47.338 1.00 55.56 86 ASN A N 1
ATOM 666 C CA . ASN A 1 86 ? -13.920 -7.937 46.899 1.00 55.56 86 ASN A CA 1
ATOM 667 C C . ASN A 1 86 ? -13.278 -7.202 48.071 1.00 55.56 86 ASN A C 1
ATOM 669 O O . ASN A 1 86 ? -13.951 -6.817 49.030 1.00 55.56 86 ASN A O 1
ATOM 673 N N . ILE A 1 87 ? -11.956 -7.039 48.013 1.00 57.09 87 ILE A N 1
ATOM 674 C CA . ILE A 1 87 ? -11.244 -6.031 48.793 1.00 57.09 87 ILE A CA 1
ATOM 675 C C . ILE A 1 87 ? -11.802 -4.689 48.314 1.00 57.09 87 ILE A C 1
ATOM 677 O O . ILE A 1 87 ? -11.276 -4.053 47.402 1.00 57.09 87 ILE A O 1
ATOM 681 N N . TYR A 1 88 ? -12.932 -4.291 48.899 1.00 55.41 88 TYR A N 1
ATOM 682 C CA . TYR A 1 88 ? -13.489 -2.960 48.781 1.00 55.41 88 TYR A CA 1
ATOM 683 C C . TYR A 1 88 ? -12.483 -2.026 49.446 1.00 55.41 88 TYR A C 1
ATOM 685 O O . TYR A 1 88 ? -12.568 -1.729 50.637 1.00 55.41 88 TYR A O 1
ATOM 693 N N . LEU A 1 89 ? -11.503 -1.567 48.665 1.00 60.78 89 LEU A N 1
ATOM 694 C CA . LEU A 1 89 ? -10.873 -0.288 48.930 1.00 60.78 89 LEU A CA 1
ATOM 695 C C . LEU A 1 89 ? -12.036 0.688 49.077 1.00 60.78 89 LEU A C 1
ATOM 697 O O . LEU A 1 89 ? -12.797 0.895 48.132 1.00 60.78 89 LEU A O 1
ATOM 701 N N . GLN A 1 90 ? -12.233 1.193 50.292 1.00 62.19 90 GLN A N 1
ATOM 702 C CA . GLN A 1 90 ? -13.173 2.265 50.565 1.00 62.19 90 GLN A CA 1
ATOM 703 C C . GLN A 1 90 ? -12.654 3.476 49.794 1.00 62.19 90 GLN A C 1
ATOM 705 O O . GLN A 1 90 ? -11.839 4.245 50.293 1.00 62.19 90 GLN A O 1
ATOM 710 N N . ILE A 1 91 ? -13.033 3.570 48.518 1.00 65.88 91 ILE A N 1
ATOM 711 C CA . ILE A 1 91 ? -12.765 4.732 47.687 1.00 65.88 91 ILE A CA 1
ATOM 712 C C . ILE A 1 91 ? -13.588 5.834 48.335 1.00 65.88 91 ILE A C 1
ATOM 714 O O . ILE A 1 91 ? -14.807 5.872 48.184 1.00 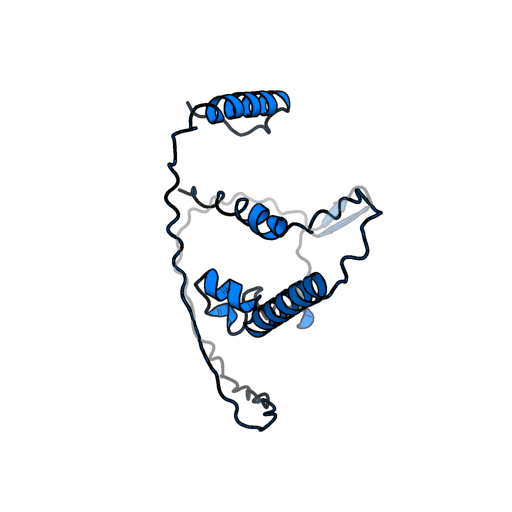65.88 91 ILE A O 1
ATOM 718 N N . GLU A 1 92 ? -12.915 6.661 49.134 1.00 70.44 92 GLU A N 1
ATOM 719 C CA . GLU A 1 92 ? -13.493 7.863 49.714 1.00 70.44 92 GLU A CA 1
ATOM 720 C C . GLU A 1 92 ? -14.226 8.637 48.616 1.00 70.44 92 GLU A C 1
ATOM 722 O O . GLU A 1 92 ? -13.735 8.751 47.487 1.00 70.44 92 GLU A O 1
ATOM 727 N N . ASP A 1 93 ? -15.421 9.131 48.943 1.00 72.56 93 ASP A N 1
ATOM 728 C CA . ASP A 1 93 ? -16.293 9.819 47.999 1.00 72.56 93 ASP A CA 1
ATOM 729 C C . ASP A 1 93 ? -15.525 10.934 47.281 1.00 72.56 93 ASP A C 1
ATOM 731 O O . ASP A 1 93 ? -15.232 11.992 47.847 1.00 72.56 93 ASP A O 1
ATOM 735 N N . VAL A 1 94 ? -15.201 10.698 46.005 1.00 75.00 94 VAL A N 1
ATOM 736 C CA . VAL A 1 94 ? -14.474 11.674 45.196 1.00 75.00 94 VAL A CA 1
ATOM 737 C C . VAL A 1 94 ? -15.310 12.955 45.159 1.00 75.00 94 VAL A C 1
ATOM 739 O O . VAL A 1 94 ? -16.470 12.928 44.723 1.00 75.00 94 VAL A O 1
ATOM 742 N N . PRO A 1 95 ? -14.757 14.099 45.600 1.00 79.19 95 PRO A N 1
ATOM 743 C CA . PRO A 1 95 ? -15.510 15.334 45.712 1.00 79.19 95 PRO A CA 1
ATOM 744 C C . PRO A 1 95 ? -16.130 15.699 44.364 1.00 79.19 95 PRO A C 1
ATOM 746 O O . PRO A 1 95 ? -15.463 15.851 43.341 1.00 79.19 95 PRO A O 1
ATOM 749 N N . THR A 1 96 ? -17.453 15.865 44.372 1.00 80.38 96 THR A N 1
ATOM 750 C CA . THR A 1 96 ? -18.259 16.072 43.156 1.00 80.3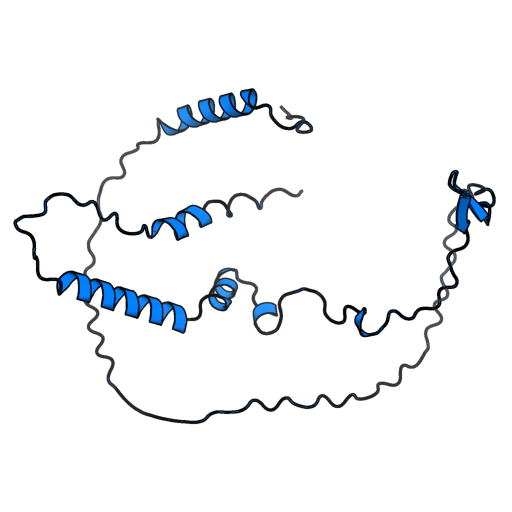8 96 THR A CA 1
ATOM 751 C C . THR A 1 96 ? -17.857 17.308 42.351 1.00 80.38 96 THR A C 1
ATOM 753 O O . THR A 1 96 ? -18.131 17.377 41.150 1.00 80.38 96 THR A O 1
ATOM 756 N N . LYS A 1 97 ? -17.208 18.280 42.996 1.00 87.00 97 LYS A N 1
ATOM 757 C CA . LYS A 1 97 ? -16.705 19.509 42.388 1.00 87.00 97 LYS A CA 1
ATOM 758 C C . LYS A 1 97 ? -15.296 19.771 42.901 1.00 87.00 97 LYS A C 1
ATOM 760 O O . LYS A 1 97 ? -15.100 20.019 44.086 1.00 87.00 97 LYS A O 1
ATOM 765 N N . LEU A 1 98 ? -14.339 19.774 41.989 1.00 89.62 98 LEU A N 1
ATOM 766 C CA . LEU A 1 98 ? -12.958 20.165 42.224 1.00 89.62 98 LEU A CA 1
ATOM 767 C C . LEU A 1 98 ? -12.738 21.559 41.629 1.00 89.62 98 LEU A C 1
ATOM 769 O O . LEU A 1 98 ? -13.309 21.905 40.590 1.00 89.62 98 LEU A O 1
ATOM 773 N N . ARG A 1 99 ? -11.929 22.393 42.282 1.00 94.00 99 ARG A N 1
ATOM 774 C CA . ARG A 1 99 ? -11.620 23.745 41.801 1.00 94.00 99 ARG A CA 1
ATOM 775 C C . ARG A 1 99 ? -10.115 23.888 41.624 1.00 94.00 99 ARG A C 1
ATOM 777 O O . ARG A 1 99 ? -9.359 23.710 42.571 1.00 94.00 99 ARG A O 1
ATOM 784 N N . GLY A 1 100 ? -9.688 24.184 40.402 1.00 92.38 100 GLY A N 1
ATOM 785 C CA . GLY A 1 100 ? -8.290 24.445 40.082 1.00 92.38 100 GLY A CA 1
ATOM 786 C C . GLY A 1 100 ? -7.840 25.809 40.605 1.00 92.38 100 GLY A C 1
ATOM 787 O O . GLY A 1 100 ? -8.659 26.706 40.821 1.00 92.38 100 GLY A O 1
ATOM 788 N N . LYS A 1 101 ? -6.523 25.985 40.750 1.00 94.69 101 LYS A N 1
ATOM 789 C CA . LYS A 1 101 ? -5.898 27.237 41.218 1.00 94.69 101 LYS A CA 1
ATOM 790 C C . LYS A 1 101 ? -6.271 28.456 40.357 1.00 94.69 101 LYS A C 1
ATOM 792 O O . LYS A 1 101 ? -6.412 29.550 40.882 1.00 94.69 101 LYS A O 1
ATOM 797 N N . ASN A 1 102 ? -6.546 28.244 39.069 1.00 93.88 102 ASN A N 1
ATOM 798 C CA . ASN A 1 102 ? -6.943 29.291 38.117 1.00 93.88 102 ASN A CA 1
ATOM 799 C C . ASN A 1 102 ? -8.458 29.590 38.140 1.00 93.88 102 ASN A C 1
ATOM 801 O O . ASN A 1 102 ? -8.983 30.239 37.241 1.00 93.88 102 ASN A O 1
ATOM 805 N N . GLY A 1 103 ? -9.200 29.057 39.117 1.00 93.00 103 GLY A N 1
ATOM 806 C CA . GLY A 1 103 ? -10.652 29.222 39.224 1.00 93.00 103 GLY A CA 1
ATOM 807 C C . GLY A 1 103 ? -11.481 28.260 38.363 1.00 93.00 103 GLY A C 1
ATOM 808 O O . GLY A 1 103 ? -12.700 28.197 38.556 1.00 93.00 103 GLY A O 1
ATOM 809 N N . SER A 1 104 ? -10.847 27.478 37.481 1.00 90.81 104 SER A N 1
ATOM 810 C CA . SER A 1 104 ? -11.483 26.431 36.668 1.00 90.81 104 SER A CA 1
ATOM 811 C C . SER A 1 104 ? -12.184 25.390 37.545 1.00 90.81 104 SER A C 1
ATOM 813 O O . SER A 1 104 ? -11.644 24.959 38.564 1.00 90.81 104 SER A O 1
ATOM 815 N N . LYS A 1 105 ? -13.389 24.971 37.157 1.00 93.62 105 LYS A N 1
ATOM 816 C CA . LYS A 1 105 ? -14.192 23.981 37.889 1.00 93.62 105 LYS A CA 1
ATOM 817 C C . LYS A 1 105 ? -14.146 22.648 37.148 1.00 93.62 105 LYS A C 1
ATOM 819 O O . LYS A 1 105 ? -14.442 22.605 35.960 1.00 93.62 105 LYS A O 1
ATOM 824 N N . TRP A 1 106 ? -13.815 21.583 37.860 1.00 87.75 106 TRP A N 1
ATOM 825 C CA . TRP A 1 106 ? -13.796 20.211 37.371 1.00 87.75 106 TRP A CA 1
ATOM 826 C C . TRP A 1 106 ? -14.923 19.451 38.071 1.00 87.75 106 TRP A C 1
ATOM 828 O O . TRP A 1 106 ? -15.127 19.600 39.277 1.00 87.75 106 TRP A O 1
ATOM 838 N N . SER A 1 107 ? -15.699 18.676 37.321 1.00 87.00 107 SER A N 1
ATOM 839 C CA . SER A 1 107 ? -16.748 17.822 37.882 1.00 87.00 107 SER A CA 1
ATOM 840 C C . SER A 1 107 ? -16.193 16.414 38.036 1.00 87.00 107 SER A C 1
ATOM 842 O O . SER A 1 107 ? -15.742 15.839 37.051 1.00 87.00 107 SER A O 1
ATOM 844 N N . GLY A 1 108 ? -16.252 15.854 39.247 1.00 82.25 108 GLY A N 1
ATOM 845 C CA . GLY A 1 108 ? -15.951 14.433 39.472 1.00 82.25 108 GLY A CA 1
ATOM 846 C C . GLY A 1 108 ? -17.053 13.519 38.931 1.00 82.25 108 GLY A C 1
ATOM 847 O O . GLY A 1 108 ? -16.829 12.343 38.663 1.00 82.25 108 GLY A O 1
ATOM 848 N N . LYS A 1 109 ? -18.255 14.071 38.710 1.00 83.19 109 LYS A N 1
ATOM 849 C CA . LYS A 1 109 ? -19.322 13.362 38.004 1.00 83.19 109 LYS A CA 1
ATOM 850 C C . LYS A 1 109 ? -19.039 13.415 36.502 1.00 83.19 109 LYS A C 1
ATOM 852 O O . LYS A 1 109 ? -18.860 14.533 35.998 1.00 83.19 109 LYS A O 1
ATOM 857 N N . PRO A 1 110 ? -19.058 12.277 35.781 1.00 79.88 110 PRO A N 1
ATOM 858 C CA . PRO A 1 110 ? -19.053 12.313 34.327 1.00 79.88 110 PRO A CA 1
ATOM 859 C C . PRO A 1 110 ? -20.222 13.188 33.866 1.00 79.88 110 PRO A C 1
ATOM 861 O O . PRO A 1 110 ? -21.312 13.139 34.447 1.00 79.88 110 PRO A O 1
ATOM 864 N N . GLY A 1 111 ? -19.995 14.032 32.856 1.00 80.88 111 GLY A N 1
ATOM 865 C CA . GLY A 1 111 ? -21.073 14.822 32.263 1.00 80.88 111 GLY A CA 1
ATOM 866 C C . GLY A 1 111 ? -22.236 13.909 31.860 1.00 80.88 111 GLY A C 1
ATOM 867 O O . GLY A 1 111 ? -22.015 12.737 31.547 1.00 80.88 111 GLY A O 1
ATOM 868 N N . LYS A 1 112 ? -23.478 14.421 31.883 1.00 80.44 112 LYS A N 1
ATOM 869 C CA . LYS A 1 112 ? -24.643 13.669 31.385 1.00 80.44 112 LYS A CA 1
ATOM 870 C C . LYS A 1 112 ? -24.285 13.135 29.995 1.00 80.44 112 LYS A C 1
ATOM 872 O O . LYS A 1 112 ? -24.074 13.933 29.084 1.00 80.44 112 LYS A O 1
ATOM 877 N N . LYS A 1 113 ? -24.158 11.809 29.856 1.00 67.56 113 LYS A N 1
ATOM 878 C CA . LYS A 1 113 ? -23.838 11.133 28.591 1.00 67.56 113 LYS A CA 1
ATOM 879 C C . LYS A 1 113 ? -25.009 11.347 27.638 1.00 67.56 113 LYS A C 1
ATOM 881 O O . LYS A 1 113 ? -25.919 10.534 27.577 1.00 67.56 113 LYS A O 1
ATOM 886 N N . SER A 1 114 ? -25.028 12.478 26.952 1.00 69.56 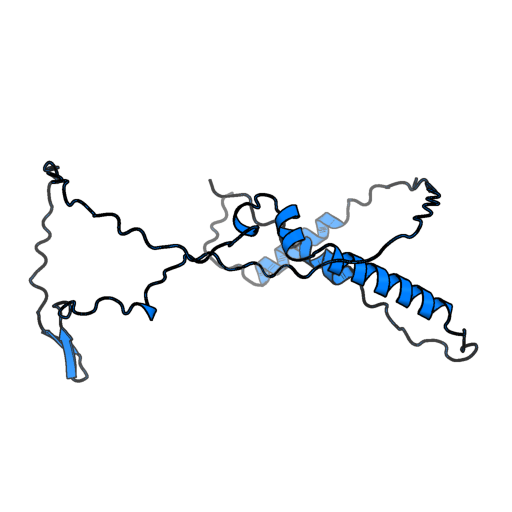114 SER A N 1
ATOM 887 C CA . SER A 1 114 ? -26.082 12.816 26.007 1.00 69.56 114 SER A CA 1
ATOM 888 C C . SER A 1 114 ? -25.477 13.177 24.672 1.00 69.56 114 SER A C 1
ATOM 890 O O . SER A 1 114 ? -25.741 14.256 24.173 1.00 69.56 114 SER A O 1
ATOM 892 N N . PHE A 1 115 ? -24.695 12.281 24.080 1.00 62.94 115 PHE A N 1
ATOM 893 C CA . PHE A 1 115 ? -24.438 12.352 22.649 1.00 62.94 115 PHE A CA 1
ATOM 894 C C . PHE A 1 115 ? -24.335 10.923 22.137 1.00 62.94 115 PHE A C 1
ATOM 896 O O . PHE A 1 115 ? -23.352 10.233 22.398 1.00 62.94 115 PHE A O 1
ATOM 903 N N . ARG A 1 116 ? -25.356 10.476 21.393 1.00 77.12 116 ARG A N 1
ATOM 904 C CA . ARG A 1 116 ? -25.081 9.533 20.308 1.00 77.12 116 ARG A CA 1
ATOM 905 C C . ARG A 1 116 ? -23.925 10.154 19.530 1.00 77.12 116 ARG A C 1
ATOM 907 O O . ARG A 1 116 ? -24.025 11.318 19.134 1.00 77.12 116 ARG A O 1
ATOM 914 N N . THR A 1 117 ? -22.828 9.424 19.374 1.00 80.12 117 THR A N 1
ATOM 915 C CA . THR A 1 117 ? -21.768 9.821 18.452 1.00 80.12 117 THR A CA 1
ATOM 916 C C . THR A 1 117 ? -22.445 10.136 17.123 1.00 80.12 117 THR A C 1
ATOM 918 O O . THR A 1 117 ? -23.194 9.305 16.609 1.00 80.12 117 THR A O 1
ATOM 921 N N . THR A 1 118 ? -22.298 11.369 16.629 1.00 82.19 118 THR A N 1
ATOM 922 C CA . THR A 1 118 ? -22.927 11.773 15.364 1.00 82.19 118 THR A CA 1
ATOM 923 C C . THR A 1 118 ? -22.547 10.761 14.290 1.00 82.19 118 THR A C 1
ATOM 925 O O . THR A 1 118 ? -21.399 10.329 14.298 1.00 82.19 118 THR A O 1
ATOM 928 N N . SER A 1 119 ? -23.446 10.405 13.370 1.00 81.88 119 SER A N 1
ATOM 929 C CA . SER A 1 119 ? -23.182 9.384 12.338 1.00 81.88 119 SER A CA 1
ATOM 930 C C . SER A 1 119 ? -21.861 9.609 11.591 1.00 81.88 119 SER A C 1
ATOM 932 O O . SER A 1 119 ? -21.107 8.670 11.385 1.00 81.88 119 SER A O 1
ATOM 934 N N . ARG A 1 120 ? -21.507 10.872 11.317 1.00 83.19 120 ARG A N 1
ATOM 935 C CA . ARG A 1 120 ? -20.214 11.285 10.731 1.00 83.19 120 ARG A CA 1
ATOM 936 C C . ARG A 1 120 ? -18.951 10.933 11.543 1.00 83.19 120 ARG A C 1
ATOM 938 O O . ARG A 1 120 ? -17.857 10.998 11.006 1.00 83.19 120 ARG A O 1
ATOM 945 N N . ASN A 1 121 ? -19.097 10.619 12.829 1.00 80.06 121 ASN A N 1
ATOM 946 C CA . ASN A 1 121 ? -18.018 10.244 13.752 1.00 80.06 121 ASN A CA 1
ATOM 947 C C . ASN A 1 121 ? -18.036 8.739 14.070 1.00 80.06 121 ASN A C 1
ATOM 949 O O . ASN A 1 121 ? -17.222 8.274 14.867 1.00 80.06 121 ASN A O 1
ATOM 953 N N . LEU A 1 122 ? -18.979 7.981 13.504 1.00 87.44 122 LEU A N 1
ATOM 954 C CA . LEU A 1 122 ? -18.930 6.529 13.556 1.00 87.44 122 LEU A CA 1
ATOM 955 C C . LEU A 1 122 ? -17.914 6.076 12.510 1.00 87.44 122 LEU A C 1
ATOM 957 O O . LEU A 1 122 ? -18.059 6.355 11.323 1.00 87.44 122 LEU A O 1
ATOM 961 N N . VAL A 1 123 ? -16.866 5.390 12.955 1.00 83.44 123 VAL A N 1
ATOM 962 C CA . VAL A 1 123 ? -15.958 4.685 12.051 1.00 83.44 123 VAL A CA 1
ATOM 963 C C . VAL A 1 123 ? -16.709 3.446 11.567 1.00 83.44 123 VAL A C 1
ATOM 965 O O . VAL A 1 123 ? -16.702 2.414 12.229 1.00 83.44 123 VAL A O 1
ATOM 968 N N . ILE A 1 124 ? -17.439 3.586 10.457 1.00 85.69 124 ILE A N 1
ATOM 969 C CA . ILE A 1 124 ? -18.274 2.512 9.884 1.00 85.69 124 ILE A CA 1
ATOM 970 C C . ILE A 1 124 ? -17.397 1.427 9.244 1.00 85.69 124 ILE A C 1
ATOM 972 O O . ILE A 1 124 ? -17.753 0.253 9.225 1.00 85.69 124 ILE A O 1
ATOM 976 N N . HIS A 1 125 ? -16.216 1.807 8.755 1.00 85.56 125 HIS A N 1
ATOM 977 C CA . HIS A 1 125 ? -15.285 0.893 8.110 1.00 85.56 125 HIS A CA 1
ATOM 978 C C . HIS A 1 125 ? -13.970 0.864 8.867 1.00 85.56 125 HIS A C 1
ATOM 980 O O . HIS A 1 125 ? -13.332 1.900 9.062 1.00 85.56 125 HIS A O 1
ATOM 986 N N . LEU A 1 126 ? -13.558 -0.338 9.259 1.00 86.31 126 LEU A N 1
ATOM 987 C CA . LEU A 1 126 ? -12.233 -0.554 9.811 1.00 86.31 126 LEU A CA 1
ATOM 988 C C . LEU A 1 126 ? -11.175 -0.195 8.754 1.00 86.31 126 LEU A C 1
ATOM 990 O O . LEU A 1 126 ? -11.366 -0.488 7.568 1.00 86.31 126 LEU A O 1
ATOM 994 N N . PRO A 1 127 ? -10.068 0.448 9.157 1.00 88.75 127 PRO A N 1
ATOM 995 C CA . PRO A 1 127 ? -8.925 0.607 8.276 1.00 88.75 127 PRO A CA 1
ATOM 996 C C . PRO A 1 127 ? -8.371 -0.782 7.941 1.00 88.75 127 PRO A C 1
ATOM 998 O O . PRO A 1 127 ? -8.150 -1.600 8.831 1.00 88.75 127 PRO A O 1
ATOM 1001 N N . GLY A 1 128 ? -8.180 -1.060 6.656 1.00 92.75 128 GLY A N 1
ATOM 1002 C CA . GLY A 1 128 ? -7.697 -2.353 6.189 1.00 92.75 128 GLY A CA 1
ATOM 1003 C C . GLY A 1 128 ? -7.799 -2.490 4.678 1.00 92.75 128 GLY A C 1
ATOM 1004 O O . GLY A 1 128 ? -8.342 -1.615 3.995 1.00 92.75 128 GLY A O 1
ATOM 1005 N N . ASN A 1 129 ? -7.268 -3.600 4.173 1.00 93.50 129 ASN A N 1
ATOM 1006 C CA . ASN A 1 129 ? -7.326 -3.935 2.758 1.00 93.50 129 ASN A CA 1
ATOM 1007 C C . ASN A 1 129 ? -8.788 -4.092 2.316 1.00 93.50 129 ASN A C 1
ATOM 1009 O O . ASN A 1 129 ? -9.612 -4.672 3.027 1.00 93.50 129 ASN A O 1
ATOM 1013 N N . LYS A 1 130 ? -9.114 -3.551 1.140 1.00 93.75 130 LYS A N 1
ATOM 1014 C CA . LYS A 1 130 ? -10.470 -3.549 0.577 1.00 93.75 130 LYS A CA 1
ATOM 1015 C C . LYS A 1 130 ? -10.487 -4.234 -0.785 1.00 93.75 130 LYS A C 1
ATOM 1017 O O . LYS A 1 130 ? -9.485 -4.222 -1.494 1.00 93.75 130 LYS A O 1
ATOM 1022 N N . GLY A 1 131 ? -11.650 -4.764 -1.161 1.00 93.38 131 GLY A N 1
ATOM 1023 C CA . GLY A 1 131 ? -11.861 -5.392 -2.466 1.00 93.38 131 GLY A CA 1
ATOM 1024 C C . GLY A 1 131 ? -10.933 -6.585 -2.682 1.00 93.38 131 GLY A C 1
ATOM 1025 O O . GLY A 1 131 ? -10.688 -7.345 -1.748 1.00 93.38 131 GLY A O 1
ATOM 1026 N N . SER A 1 132 ? -10.376 -6.701 -3.887 1.00 94.56 132 SER A N 1
ATOM 1027 C CA . SER A 1 132 ? -9.441 -7.772 -4.260 1.00 94.56 132 SER A CA 1
ATOM 1028 C C . SER A 1 132 ? -8.189 -7.827 -3.381 1.00 94.56 132 SER A C 1
ATOM 1030 O O . SER A 1 132 ? -7.638 -8.900 -3.182 1.00 94.56 132 SER A O 1
ATOM 1032 N N . ALA A 1 133 ? -7.768 -6.707 -2.781 1.00 95.50 133 ALA A N 1
ATOM 1033 C CA . ALA A 1 133 ? -6.614 -6.671 -1.881 1.00 95.50 133 ALA A CA 1
ATOM 1034 C C . ALA A 1 133 ? -6.858 -7.365 -0.531 1.00 95.50 133 ALA A C 1
ATOM 1036 O O . ALA A 1 133 ? -5.914 -7.576 0.233 1.00 95.50 133 ALA A O 1
ATOM 1037 N N . ARG A 1 134 ? -8.120 -7.664 -0.193 1.00 95.94 134 ARG A N 1
ATOM 1038 C CA . ARG A 1 134 ? -8.484 -8.336 1.060 1.00 95.94 134 ARG A CA 1
ATOM 1039 C C . ARG A 1 134 ? -8.072 -9.806 1.061 1.00 95.94 134 ARG A C 1
ATOM 1041 O O . ARG A 1 134 ? -7.652 -10.298 2.103 1.00 95.94 134 ARG A O 1
ATOM 1048 N N . ASP A 1 135 ? -8.194 -10.466 -0.085 1.00 96.69 135 ASP A N 1
ATOM 1049 C CA . ASP A 1 135 ? -8.007 -11.915 -0.209 1.00 96.69 135 ASP A CA 1
ATOM 1050 C C . ASP A 1 135 ? -6.570 -12.293 -0.601 1.00 96.69 135 ASP A C 1
ATOM 1052 O O . ASP A 1 135 ? -6.218 -13.468 -0.652 1.00 96.69 135 ASP A O 1
ATOM 1056 N N . VAL A 1 136 ? -5.717 -11.295 -0.843 1.00 97.31 136 VAL A N 1
ATOM 1057 C CA . VAL A 1 136 ? -4.312 -11.496 -1.189 1.00 97.31 136 VAL A CA 1
ATOM 1058 C C . VAL A 1 136 ? -3.512 -11.891 0.047 1.00 97.31 136 VAL A C 1
ATOM 1060 O O . VAL A 1 136 ? -3.288 -11.087 0.955 1.00 97.31 136 VAL A O 1
ATOM 1063 N N . SER A 1 137 ? -3.047 -13.138 0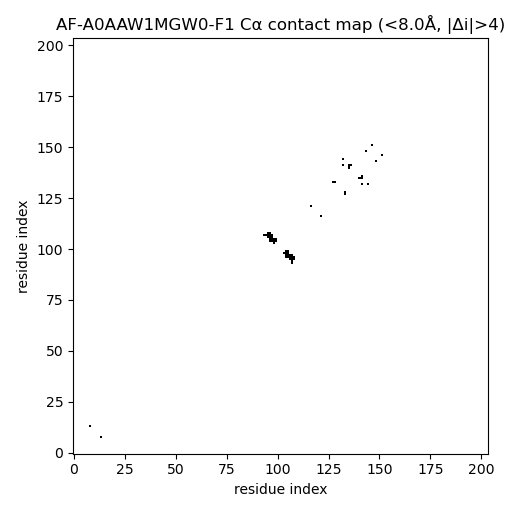.059 1.00 96.31 137 SER A N 1
ATOM 1064 C CA . SER A 1 137 ? -2.177 -13.672 1.112 1.00 96.31 137 SER A CA 1
ATOM 1065 C C . SER A 1 137 ? -0.692 -13.606 0.759 1.00 96.31 137 SER A C 1
ATOM 1067 O O . SER A 1 137 ? 0.152 -13.633 1.654 1.00 96.31 137 SER A O 1
ATOM 1069 N N . SER A 1 138 ? -0.358 -13.545 -0.533 1.00 97.50 138 SER A N 1
ATOM 1070 C CA . SER A 1 138 ? 1.027 -13.578 -1.002 1.00 97.50 138 SER A CA 1
ATOM 1071 C C . SER A 1 138 ? 1.595 -12.174 -1.194 1.00 97.50 138 SER A C 1
ATOM 1073 O O . SER A 1 138 ? 0.955 -11.300 -1.775 1.00 97.50 138 SER A O 1
ATOM 1075 N N . GLY A 1 139 ? 2.843 -11.965 -0.767 1.00 95.31 139 GLY A N 1
ATOM 1076 C CA . GLY A 1 139 ? 3.547 -10.699 -0.987 1.00 95.31 139 GLY A CA 1
ATOM 1077 C C . GLY A 1 139 ? 3.735 -10.368 -2.472 1.00 95.31 139 GLY A C 1
ATOM 1078 O O . GLY A 1 139 ? 3.668 -9.200 -2.846 1.00 95.31 139 GLY A O 1
ATOM 1079 N N . LEU A 1 140 ? 3.904 -11.386 -3.326 1.00 93.88 140 LEU A N 1
ATOM 1080 C CA . LEU A 1 140 ? 4.028 -11.198 -4.776 1.00 93.88 140 LEU A CA 1
ATOM 1081 C C . LEU A 1 140 ? 2.711 -10.729 -5.399 1.00 93.88 140 LEU A C 1
ATOM 1083 O O . LEU A 1 140 ? 2.701 -9.768 -6.159 1.00 93.88 140 LEU A O 1
ATOM 1087 N N . GLU A 1 141 ? 1.596 -11.349 -5.019 1.00 95.94 141 GLU A N 1
ATOM 1088 C CA . GLU A 1 141 ? 0.264 -10.923 -5.460 1.00 95.94 141 GLU A CA 1
ATOM 1089 C C . GLU A 1 141 ? -0.055 -9.505 -4.970 1.00 95.94 141 GLU A C 1
ATOM 1091 O O . GLU A 1 141 ? -0.616 -8.701 -5.714 1.00 95.94 141 GLU A O 1
ATOM 1096 N N . ALA A 1 142 ? 0.363 -9.157 -3.747 1.00 96.81 142 ALA A N 1
ATOM 1097 C CA . ALA A 1 142 ? 0.188 -7.810 -3.213 1.00 96.81 142 ALA A CA 1
ATOM 1098 C C . ALA A 1 142 ? 0.982 -6.785 -4.029 1.00 96.81 142 ALA A C 1
ATOM 1100 O O . ALA A 1 142 ? 0.509 -5.673 -4.252 1.00 96.81 142 ALA A O 1
ATOM 1101 N N . TRP A 1 143 ? 2.166 -7.163 -4.511 1.00 96.06 143 TRP A N 1
ATOM 1102 C CA . TRP A 1 143 ? 2.986 -6.322 -5.376 1.00 96.06 143 TRP A CA 1
ATOM 1103 C C . TRP A 1 143 ? 2.331 -6.091 -6.744 1.00 96.06 143 TRP A C 1
ATOM 1105 O O . TRP A 1 143 ? 2.298 -4.955 -7.226 1.00 96.06 143 TRP A O 1
ATOM 1115 N N . SER A 1 144 ? 1.714 -7.125 -7.321 1.00 96.12 144 SER A N 1
ATOM 1116 C CA . SER A 1 144 ? 0.954 -7.023 -8.575 1.00 96.12 144 SER A CA 1
ATOM 1117 C C . SER A 1 144 ? -0.249 -6.073 -8.488 1.00 96.12 144 SER A C 1
ATOM 1119 O O . SER A 1 144 ? -0.646 -5.509 -9.506 1.00 96.12 144 SER A O 1
ATOM 1121 N N . LEU A 1 145 ? -0.802 -5.819 -7.293 1.00 96.12 145 LEU A N 1
ATOM 1122 C CA . LEU A 1 145 ? -1.854 -4.804 -7.111 1.00 96.12 145 LEU A CA 1
ATOM 1123 C C . LEU A 1 145 ? -1.349 -3.370 -7.331 1.00 96.12 145 LEU A C 1
ATOM 1125 O O . LEU A 1 145 ? -2.133 -2.500 -7.709 1.00 96.12 145 LEU A O 1
ATOM 1129 N N . PHE A 1 146 ? -0.061 -3.108 -7.083 1.00 96.06 146 PHE A N 1
ATOM 1130 C CA . PHE A 1 146 ? 0.553 -1.792 -7.294 1.00 96.06 146 PHE A CA 1
ATOM 1131 C C . 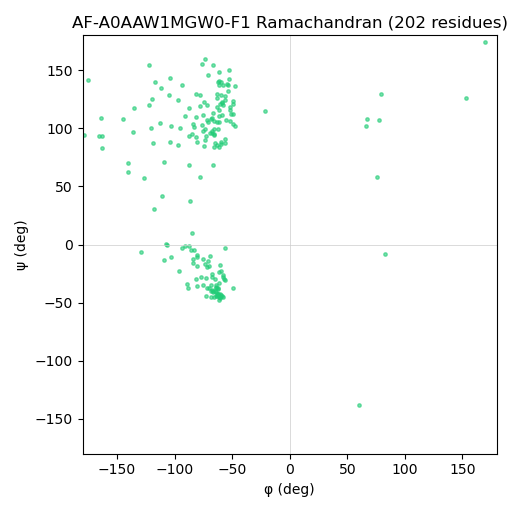PHE A 1 146 ? 1.117 -1.633 -8.708 1.00 96.06 146 PHE A C 1
ATOM 1133 O O . PHE A 1 146 ? 1.079 -0.536 -9.267 1.00 96.06 146 PHE A O 1
ATOM 1140 N N . PHE A 1 147 ? 1.635 -2.720 -9.282 1.00 96.19 147 PHE A N 1
ATOM 1141 C CA . PHE A 1 147 ? 2.272 -2.732 -10.595 1.00 96.19 147 PHE A CA 1
ATOM 1142 C C . PHE A 1 147 ? 1.508 -3.649 -11.541 1.00 96.19 147 PHE A C 1
ATOM 1144 O O . PHE A 1 147 ? 1.837 -4.824 -11.687 1.00 96.19 147 PHE A O 1
ATOM 1151 N N . SER A 1 148 ? 0.491 -3.092 -12.201 1.00 96.38 148 SER A N 1
ATOM 1152 C CA . SER A 1 148 ? -0.240 -3.827 -13.228 1.00 96.38 148 SER A CA 1
ATOM 1153 C C . SER A 1 148 ? 0.645 -4.123 -14.441 1.00 96.38 148 SER A C 1
ATOM 1155 O O . SER A 1 148 ? 1.582 -3.377 -14.757 1.00 96.38 148 SER A O 1
ATOM 1157 N N . ASP A 1 149 ? 0.301 -5.181 -15.173 1.00 95.38 149 ASP A N 1
ATOM 1158 C CA . ASP A 1 149 ? 1.007 -5.572 -16.396 1.00 95.38 149 ASP A CA 1
ATOM 1159 C C . ASP A 1 149 ? 1.050 -4.441 -17.430 1.00 95.38 149 ASP A C 1
ATOM 1161 O O . ASP A 1 149 ? 2.034 -4.294 -18.154 1.00 95.38 149 ASP A O 1
ATOM 1165 N N . ASP A 1 150 ? 0.036 -3.574 -17.458 1.00 97.44 150 ASP A N 1
ATOM 1166 C CA . ASP A 1 150 ? 0.007 -2.390 -18.320 1.00 97.44 150 ASP A CA 1
ATOM 1167 C C . ASP A 1 150 ? 1.138 -1.404 -17.999 1.00 97.44 150 ASP A C 1
ATOM 1169 O O . ASP A 1 150 ? 1.790 -0.880 -18.909 1.00 97.44 150 ASP A O 1
ATOM 1173 N N . ILE A 1 151 ? 1.409 -1.164 -16.711 1.00 96.44 151 ILE A N 1
ATOM 1174 C CA . ILE A 1 151 ? 2.501 -0.286 -16.263 1.00 96.44 151 ILE A CA 1
ATOM 1175 C C . ILE A 1 151 ? 3.846 -0.907 -16.643 1.00 96.44 151 ILE A C 1
ATOM 1177 O O . ILE A 1 151 ? 4.719 -0.219 -17.191 1.00 96.44 151 ILE A O 1
ATOM 1181 N N . LEU A 1 152 ? 4.010 -2.209 -16.405 1.00 94.56 152 LEU A N 1
ATOM 1182 C CA . LEU A 1 152 ? 5.231 -2.938 -16.753 1.00 94.56 152 LEU A CA 1
ATOM 1183 C C . LEU A 1 152 ? 5.470 -2.924 -18.271 1.00 94.56 152 LEU A C 1
ATOM 1185 O O . LEU A 1 152 ? 6.577 -2.631 -18.734 1.00 94.56 152 LEU A O 1
ATOM 1189 N N . ASN A 1 153 ? 4.421 -3.141 -19.062 1.00 96.56 153 ASN A N 1
ATOM 1190 C CA . ASN A 1 153 ? 4.482 -3.112 -20.520 1.00 96.56 153 ASN A CA 1
ATOM 1191 C C . ASN A 1 153 ? 4.791 -1.713 -21.063 1.00 96.56 153 ASN A C 1
ATOM 1193 O O . ASN A 1 153 ? 5.604 -1.579 -21.982 1.00 96.56 153 ASN A O 1
ATOM 1197 N N . ASN A 1 154 ? 4.208 -0.660 -20.489 1.00 96.62 154 ASN A N 1
ATOM 1198 C CA . ASN A 1 154 ? 4.539 0.716 -20.863 1.00 96.62 154 ASN A CA 1
ATOM 1199 C C . ASN A 1 154 ? 5.993 1.062 -20.528 1.00 96.62 154 ASN A C 1
ATOM 1201 O O . ASN A 1 154 ? 6.689 1.657 -21.352 1.00 96.62 154 ASN A O 1
ATOM 1205 N N . THR A 1 155 ? 6.486 0.620 -19.372 1.00 94.69 155 THR A N 1
ATOM 1206 C CA . THR A 1 155 ? 7.891 0.801 -18.982 1.00 94.69 155 THR A CA 1
ATOM 1207 C C . THR A 1 155 ? 8.826 0.105 -19.972 1.00 94.69 155 THR A C 1
ATOM 1209 O O . THR A 1 155 ? 9.772 0.721 -20.467 1.00 94.69 155 THR A O 1
ATOM 1212 N N . ARG A 1 156 ? 8.515 -1.138 -20.365 1.00 95.00 156 ARG A N 1
ATOM 1213 C CA . ARG A 1 156 ? 9.264 -1.876 -21.394 1.00 95.00 156 ARG A CA 1
ATOM 1214 C C . ARG A 1 156 ? 9.289 -1.127 -22.732 1.00 95.00 156 ARG A C 1
ATOM 1216 O O . ARG A 1 156 ? 10.359 -0.986 -23.323 1.00 95.00 156 ARG A O 1
ATOM 1223 N N . LYS A 1 157 ? 8.150 -0.595 -23.194 1.00 96.75 157 LYS A N 1
ATOM 1224 C CA . LYS A 1 157 ? 8.073 0.206 -24.435 1.00 96.75 157 LYS A CA 1
ATOM 1225 C C . LYS A 1 157 ? 8.972 1.443 -24.375 1.00 96.75 157 LYS A C 1
ATOM 1227 O O . LYS A 1 157 ? 9.701 1.705 -25.329 1.00 96.75 157 LYS A O 1
ATOM 1232 N N . ILE A 1 158 ? 8.964 2.167 -23.254 1.00 95.12 158 ILE A N 1
ATOM 1233 C CA . ILE A 1 158 ? 9.821 3.346 -23.047 1.00 95.12 158 ILE A CA 1
ATOM 1234 C C . ILE A 1 158 ? 11.303 2.959 -23.101 1.00 95.12 158 ILE A C 1
ATOM 1236 O O . ILE A 1 158 ? 12.097 3.663 -23.724 1.00 95.12 158 ILE A O 1
ATOM 1240 N N . LEU A 1 159 ? 11.689 1.837 -22.489 1.00 94.00 159 LEU A N 1
ATOM 1241 C CA . LEU A 1 159 ? 13.073 1.355 -22.521 1.00 94.00 159 LEU A CA 1
ATOM 1242 C C . LEU A 1 159 ? 13.526 1.010 -23.943 1.00 94.00 159 LEU A C 1
ATOM 1244 O O . LEU A 1 159 ? 14.615 1.415 -24.351 1.00 94.00 159 LEU A O 1
ATOM 1248 N N . VAL A 1 160 ? 12.682 0.325 -24.719 1.00 94.88 160 VAL A N 1
ATOM 1249 C CA . VAL A 1 160 ? 12.961 0.023 -26.133 1.00 94.88 160 VAL A CA 1
ATOM 1250 C C . VAL A 1 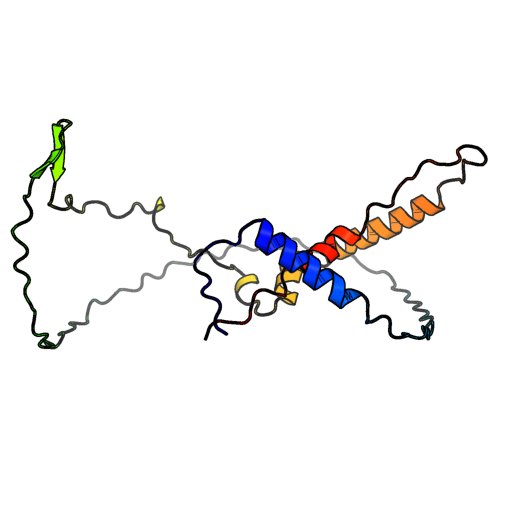160 ? 13.119 1.310 -26.943 1.00 94.88 160 VAL A C 1
ATOM 1252 O O . VAL A 1 160 ? 14.088 1.454 -27.687 1.00 94.88 160 VAL A O 1
ATOM 1255 N N . GLN A 1 161 ? 12.219 2.280 -26.758 1.00 94.94 161 GLN A N 1
ATOM 1256 C CA . GLN A 1 161 ? 12.317 3.579 -27.425 1.00 94.94 161 GLN A CA 1
ATOM 1257 C C . GLN A 1 161 ? 13.610 4.312 -27.061 1.00 94.94 161 GLN A C 1
ATOM 1259 O O . GLN A 1 161 ? 14.291 4.814 -27.948 1.00 94.94 161 GLN A O 1
ATOM 1264 N N . ARG A 1 162 ? 13.993 4.345 -25.779 1.00 91.94 162 ARG A N 1
ATOM 1265 C CA . ARG A 1 162 ? 15.245 4.979 -25.335 1.00 91.94 162 ARG A CA 1
ATOM 1266 C C . ARG A 1 162 ? 16.476 4.331 -25.958 1.00 91.94 162 ARG A C 1
ATOM 1268 O O . ARG A 1 162 ? 17.357 5.058 -26.404 1.00 91.94 162 ARG A O 1
ATOM 1275 N N . LYS A 1 163 ? 16.518 2.996 -26.029 1.00 90.94 163 LYS A N 1
ATOM 1276 C CA . LYS A 1 163 ? 17.601 2.269 -26.710 1.00 90.94 163 LYS A CA 1
ATOM 1277 C C . LYS A 1 163 ? 17.679 2.647 -28.189 1.00 90.94 163 LYS A C 1
ATOM 1279 O O . LYS A 1 163 ? 18.765 2.937 -28.673 1.00 90.94 163 LYS A O 1
ATOM 1284 N N . LYS A 1 164 ? 16.529 2.734 -28.866 1.00 93.69 164 LYS A N 1
ATOM 1285 C CA . LYS A 1 164 ? 16.451 3.180 -30.263 1.00 93.69 164 LYS A CA 1
ATOM 1286 C C . LYS A 1 164 ? 16.950 4.618 -30.447 1.00 93.69 164 LYS A C 1
ATOM 1288 O O . LYS A 1 164 ? 17.772 4.880 -31.310 1.00 93.69 164 LYS A O 1
ATOM 1293 N N . TYR A 1 165 ? 16.512 5.558 -29.611 1.00 90.94 165 TYR A N 1
ATOM 1294 C CA . TYR A 1 165 ? 16.994 6.941 -29.696 1.00 90.94 165 TYR A CA 1
ATOM 1295 C C . TYR A 1 165 ? 18.486 7.076 -29.375 1.00 90.94 165 TYR A C 1
ATOM 1297 O O . TYR A 1 165 ? 19.128 7.986 -29.887 1.00 90.94 165 TYR A O 1
ATOM 1305 N N . ALA A 1 166 ? 19.037 6.206 -28.526 1.00 87.38 166 ALA A N 1
ATOM 1306 C CA . ALA A 1 166 ? 20.466 6.184 -28.240 1.00 87.38 166 ALA A CA 1
ATOM 1307 C C . ALA A 1 166 ? 21.289 5.682 -29.438 1.00 87.38 166 ALA A C 1
ATOM 1309 O O . ALA A 1 166 ? 22.357 6.229 -29.677 1.00 87.38 166 ALA A O 1
ATOM 1310 N N . SER A 1 167 ? 20.792 4.695 -30.198 1.00 84.12 167 SER A N 1
ATOM 1311 C CA . SER A 1 167 ? 21.461 4.215 -31.418 1.00 84.12 167 SER A CA 1
ATOM 1312 C C . SER A 1 167 ? 21.303 5.159 -32.607 1.00 84.12 167 SER A C 1
ATOM 1314 O O . SER A 1 167 ? 22.211 5.267 -33.421 1.00 84.12 167 SER A O 1
ATOM 1316 N N . ASP A 1 168 ? 20.151 5.826 -32.713 1.00 87.12 168 ASP A N 1
ATOM 1317 C CA . ASP A 1 168 ? 19.838 6.738 -33.820 1.00 87.12 168 ASP A CA 1
ATOM 1318 C C . ASP A 1 168 ? 20.481 8.121 -33.637 1.00 87.12 168 ASP A C 1
ATOM 1320 O O . ASP A 1 168 ? 20.430 8.947 -34.550 1.00 87.12 168 ASP A O 1
ATOM 1324 N N . ARG A 1 169 ? 21.072 8.404 -32.465 1.00 81.06 169 ARG A N 1
ATOM 1325 C CA . ARG A 1 169 ? 21.880 9.609 -32.292 1.00 81.06 169 ARG A CA 1
ATOM 1326 C C . ARG A 1 169 ? 23.071 9.505 -33.242 1.00 81.06 169 ARG A C 1
ATOM 1328 O O . ARG A 1 169 ? 23.864 8.576 -33.087 1.00 81.06 169 ARG A O 1
ATOM 1335 N N . PRO A 1 170 ? 23.216 10.425 -34.211 1.00 81.31 170 PRO A N 1
ATOM 1336 C CA . PRO A 1 170 ? 24.473 10.525 -34.930 1.00 81.31 170 PRO A CA 1
ATOM 1337 C C . PRO A 1 170 ? 25.588 10.680 -33.890 1.00 81.31 170 PRO A C 1
ATOM 1339 O O . PRO A 1 170 ? 25.409 11.379 -32.888 1.00 81.31 170 PRO A O 1
ATOM 1342 N N . ASN A 1 171 ? 26.699 9.966 -34.090 1.00 73.56 171 ASN A N 1
ATOM 1343 C CA . ASN A 1 171 ? 27.933 10.173 -33.332 1.00 73.56 171 ASN A CA 1
ATOM 1344 C C . ASN A 1 171 ? 28.481 11.554 -33.716 1.00 73.56 171 ASN A C 1
ATOM 1346 O O . ASN A 1 171 ? 29.474 11.666 -34.429 1.00 73.56 171 ASN A O 1
ATOM 1350 N N . ASP A 1 172 ? 27.778 12.605 -33.313 1.00 67.12 172 ASP A N 1
ATOM 1351 C CA . ASP A 1 172 ? 28.173 13.990 -33.499 1.00 67.12 172 ASP A CA 1
ATOM 1352 C C . ASP A 1 172 ? 29.228 14.315 -32.444 1.00 67.12 172 ASP A C 1
ATOM 1354 O O . ASP A 1 172 ? 28.990 15.178 -31.619 1.00 67.12 172 ASP A O 1
ATOM 1358 N N . ASP A 1 173 ? 30.345 13.582 -32.416 1.00 59.09 173 ASP A N 1
ATOM 1359 C CA . ASP A 1 173 ? 31.524 13.937 -31.627 1.00 59.09 173 ASP A CA 1
ATOM 1360 C C . ASP A 1 173 ? 32.758 13.162 -32.117 1.00 59.09 173 ASP A C 1
ATOM 1362 O O . ASP A 1 173 ? 33.060 12.070 -31.637 1.00 59.09 173 ASP A O 1
ATOM 1366 N N . GLU A 1 174 ? 33.532 13.766 -33.023 1.00 57.03 174 GLU A N 1
ATOM 1367 C CA . GLU A 1 174 ? 34.992 13.631 -32.920 1.00 57.03 174 GLU A CA 1
ATOM 1368 C C . GLU A 1 174 ? 35.608 14.678 -31.965 1.00 57.03 174 GLU A C 1
ATOM 1370 O O . GLU A 1 174 ? 36.786 14.546 -31.658 1.00 57.03 174 GLU A O 1
ATOM 1375 N N . ASP A 1 175 ? 34.860 15.648 -31.399 1.00 56.91 175 ASP A N 1
ATOM 1376 C CA . ASP A 1 175 ? 35.501 16.794 -30.714 1.00 56.91 175 ASP A CA 1
ATOM 1377 C C . ASP A 1 175 ? 35.049 17.165 -29.280 1.00 56.91 175 ASP A C 1
ATOM 1379 O O . ASP A 1 175 ? 35.726 17.989 -28.658 1.00 56.91 175 ASP A O 1
ATOM 1383 N N . VAL A 1 176 ? 34.013 16.574 -28.662 1.00 59.41 176 VAL A N 1
ATOM 1384 C CA . VAL A 1 176 ? 33.697 16.853 -27.236 1.00 59.41 176 VAL A CA 1
ATOM 1385 C C . VAL A 1 176 ? 34.010 15.657 -26.338 1.00 59.41 176 VAL A C 1
ATOM 1387 O O . VAL A 1 176 ? 33.150 14.996 -25.759 1.00 59.41 176 VAL A O 1
ATOM 1390 N N . ALA A 1 177 ? 35.306 15.403 -26.164 1.00 56.72 177 ALA A N 1
ATOM 1391 C CA . ALA A 1 177 ? 35.796 14.556 -25.088 1.00 56.72 177 ALA A CA 1
ATOM 1392 C C . ALA A 1 177 ? 35.262 15.042 -23.719 1.00 56.72 177 ALA A C 1
ATOM 1394 O O . ALA A 1 177 ? 35.411 16.208 -23.353 1.00 56.72 177 ALA A O 1
ATOM 1395 N N . ASN A 1 178 ? 34.736 14.108 -22.921 1.00 54.62 178 ASN A N 1
ATOM 1396 C CA . ASN A 1 178 ? 34.572 14.208 -21.463 1.00 54.62 178 ASN A CA 1
ATOM 1397 C C . ASN A 1 178 ? 33.435 15.076 -20.894 1.00 54.62 178 ASN A C 1
ATOM 1399 O O . ASN A 1 178 ? 33.671 15.890 -20.000 1.00 54.62 178 ASN A O 1
ATOM 1403 N N . THR A 1 179 ? 32.175 14.803 -21.239 1.00 54.91 179 THR A N 1
ATOM 1404 C CA . THR A 1 179 ? 31.089 15.066 -20.272 1.00 54.91 179 THR A CA 1
ATOM 1405 C C . THR A 1 179 ? 30.447 13.768 -19.793 1.00 54.91 179 THR A C 1
ATOM 1407 O O . THR A 1 179 ? 29.685 13.112 -20.494 1.00 54.91 179 THR A O 1
ATOM 1410 N N . CYS A 1 180 ? 30.803 13.395 -18.559 1.00 52.09 180 CYS A N 1
ATOM 1411 C CA . CYS A 1 180 ? 30.266 12.279 -17.787 1.00 52.09 180 CYS A CA 1
ATOM 1412 C C . CYS A 1 180 ? 28.742 12.389 -17.626 1.00 52.09 180 CYS A C 1
ATOM 1414 O O . CYS A 1 180 ? 28.243 12.908 -16.626 1.00 52.09 180 CYS A O 1
ATOM 1416 N N . VAL A 1 181 ? 27.983 11.865 -18.584 1.00 52.34 181 VAL A N 1
ATOM 1417 C CA . VAL A 1 181 ? 26.577 11.530 -18.361 1.00 52.34 181 VAL A CA 1
ATOM 1418 C C . VAL A 1 181 ? 26.566 10.186 -17.644 1.00 52.34 181 VAL A C 1
ATOM 1420 O O . VAL A 1 181 ? 26.562 9.131 -18.272 1.00 52.34 181 VAL A O 1
ATOM 1423 N N . HIS A 1 182 ? 26.625 10.219 -16.311 1.00 52.41 182 HIS A N 1
ATOM 1424 C CA . HIS A 1 182 ? 26.388 9.018 -15.520 1.00 52.41 182 HIS A CA 1
ATOM 1425 C C . HIS A 1 182 ? 24.981 8.497 -15.855 1.00 52.41 182 HIS A C 1
ATOM 1427 O O . HIS A 1 182 ? 24.011 9.248 -15.697 1.00 52.41 182 HIS A O 1
ATOM 1433 N N . PRO A 1 183 ? 24.841 7.250 -16.339 1.00 57.91 183 PRO A N 1
ATOM 1434 C CA . PRO A 1 183 ? 23.532 6.655 -16.540 1.00 57.91 183 PRO A CA 1
ATOM 1435 C C . PRO A 1 183 ? 22.791 6.690 -15.204 1.00 57.91 183 PRO A C 1
ATOM 1437 O O . PRO A 1 183 ? 23.336 6.288 -14.176 1.00 57.91 183 PRO A O 1
ATOM 1440 N N . ILE A 1 184 ? 21.572 7.238 -15.214 1.00 55.84 184 ILE A N 1
ATOM 1441 C CA . ILE A 1 184 ? 20.696 7.278 -14.039 1.00 55.84 184 ILE A CA 1
ATOM 1442 C C . ILE A 1 184 ? 20.614 5.843 -13.507 1.00 55.84 184 ILE A C 1
ATOM 1444 O O . ILE A 1 184 ? 20.153 4.966 -14.241 1.00 55.84 184 ILE A O 1
ATOM 1448 N N . PRO A 1 185 ? 21.104 5.574 -12.288 1.00 50.03 185 PRO A N 1
ATOM 1449 C CA . PRO A 1 185 ? 21.356 4.211 -11.880 1.00 50.03 185 PRO A CA 1
ATOM 1450 C C . PRO A 1 185 ? 20.027 3.514 -11.584 1.00 50.03 185 PRO A C 1
ATOM 1452 O O . PRO A 1 185 ? 19.284 3.912 -10.686 1.00 50.03 185 PRO A O 1
ATOM 1455 N N . GLU A 1 186 ? 19.776 2.407 -12.284 1.00 52.88 186 GLU A N 1
ATOM 1456 C CA . GLU A 1 186 ? 18.762 1.390 -11.949 1.00 52.88 186 GLU A CA 1
ATOM 1457 C C . GLU A 1 186 ? 18.953 0.799 -10.523 1.00 52.88 186 GLU A C 1
ATOM 1459 O O . GLU A 1 186 ? 18.122 0.042 -10.028 1.00 52.88 186 GLU A O 1
ATOM 1464 N N . ILE A 1 187 ? 20.008 1.206 -9.805 1.00 50.50 187 ILE A N 1
ATOM 1465 C CA . ILE A 1 187 ? 20.421 0.741 -8.471 1.00 50.50 187 ILE A CA 1
ATOM 1466 C C . ILE A 1 187 ? 19.520 1.257 -7.329 1.00 50.50 187 ILE A C 1
ATOM 1468 O O . ILE A 1 187 ? 19.519 0.683 -6.237 1.00 50.50 187 ILE A O 1
ATOM 1472 N N . LEU A 1 188 ? 18.693 2.290 -7.535 1.00 50.25 188 LEU A N 1
ATOM 1473 C CA . LEU A 1 188 ? 17.848 2.811 -6.443 1.00 50.25 188 LEU A CA 1
ATOM 1474 C C . LEU A 1 188 ? 16.626 1.940 -6.106 1.00 50.25 188 LEU A C 1
ATOM 1476 O O . LEU A 1 188 ? 16.019 2.149 -5.057 1.00 50.25 188 LEU A O 1
ATOM 1480 N N . ILE A 1 189 ? 16.276 0.954 -6.940 1.00 55.06 189 ILE A N 1
ATOM 1481 C CA . ILE A 1 189 ? 15.185 0.014 -6.625 1.00 55.06 189 ILE A CA 1
ATOM 1482 C C . ILE A 1 189 ? 15.715 -1.195 -5.838 1.00 55.06 189 ILE A C 1
ATOM 1484 O O . ILE A 1 189 ? 15.068 -1.629 -4.888 1.00 55.06 189 ILE A O 1
ATOM 1488 N N . TYR A 1 190 ? 16.918 -1.686 -6.151 1.00 49.34 190 TYR A N 1
ATOM 1489 C CA . TYR A 1 190 ? 17.486 -2.857 -5.473 1.00 49.34 190 TYR A CA 1
ATOM 1490 C C . TYR A 1 190 ? 18.124 -2.529 -4.117 1.00 49.34 190 TYR A C 1
ATOM 1492 O O . TYR A 1 190 ? 17.934 -3.276 -3.162 1.00 49.34 190 TYR A O 1
ATOM 1500 N N . SER A 1 191 ? 18.760 -1.362 -3.964 1.00 50.22 191 SER A N 1
ATOM 1501 C CA . SER A 1 191 ? 19.429 -0.987 -2.701 1.00 50.22 191 SER A CA 1
ATOM 1502 C C . SER A 1 191 ? 18.479 -0.702 -1.526 1.00 50.22 191 SER A C 1
ATOM 1504 O O . SER A 1 191 ? 18.922 -0.584 -0.386 1.00 50.22 191 SER A O 1
ATOM 1506 N N . LYS A 1 192 ? 17.162 -0.607 -1.766 1.00 48.75 192 LYS A N 1
ATOM 1507 C CA . LYS A 1 192 ? 16.164 -0.391 -0.704 1.00 48.75 192 LYS A CA 1
ATOM 1508 C C . LYS A 1 192 ? 15.385 -1.650 -0.311 1.00 48.75 192 LYS A C 1
ATOM 1510 O O . LYS A 1 192 ? 14.701 -1.623 0.708 1.00 48.75 192 LYS A O 1
ATOM 1515 N N . LEU A 1 193 ? 15.500 -2.740 -1.075 1.00 50.03 193 LEU A N 1
ATOM 1516 C CA . LEU A 1 193 ? 14.868 -4.023 -0.745 1.00 50.03 193 LEU A CA 1
ATOM 1517 C C . LEU A 1 193 ? 15.681 -4.824 0.286 1.00 50.03 193 LEU A C 1
ATOM 1519 O O . LEU A 1 193 ? 15.085 -5.492 1.127 1.00 50.03 193 LEU A O 1
ATOM 1523 N N . GLU A 1 194 ? 17.007 -4.673 0.324 1.00 51.50 194 GLU A N 1
ATOM 1524 C CA . GLU A 1 194 ? 17.860 -5.346 1.322 1.00 51.50 194 GLU A CA 1
ATOM 1525 C C . GLU A 1 194 ? 17.694 -4.798 2.751 1.00 51.50 194 GLU A C 1
ATOM 1527 O O . GLU A 1 194 ? 17.972 -5.495 3.722 1.00 51.50 194 GLU A O 1
ATOM 1532 N N . LEU A 1 195 ? 17.137 -3.593 2.916 1.00 50.00 195 LEU A N 1
ATOM 1533 C CA . LEU A 1 195 ? 16.902 -2.991 4.235 1.00 50.00 195 LEU A CA 1
ATOM 1534 C C . LEU A 1 195 ? 15.633 -3.492 4.952 1.00 50.00 195 LEU A C 1
ATOM 1536 O O . LEU A 1 195 ? 15.469 -3.208 6.137 1.00 50.00 195 LEU A O 1
ATOM 1540 N N . CYS A 1 196 ? 14.742 -4.238 4.285 1.00 48.59 196 CYS A N 1
ATOM 1541 C CA . CYS A 1 196 ? 13.464 -4.664 4.881 1.00 48.59 196 CYS A CA 1
ATOM 1542 C C . CYS A 1 196 ? 13.360 -6.160 5.217 1.00 48.59 196 CYS A C 1
ATOM 1544 O O . CYS A 1 196 ? 12.453 -6.536 5.958 1.00 48.59 196 CYS A O 1
ATOM 1546 N N . VAL A 1 197 ? 14.263 -7.023 4.738 1.00 52.88 197 VAL A N 1
ATOM 1547 C CA . VAL A 1 197 ? 14.152 -8.482 4.969 1.00 52.88 197 VAL A CA 1
ATOM 1548 C C . VAL A 1 197 ? 14.731 -8.913 6.333 1.00 52.88 197 VAL A C 1
ATOM 1550 O O . VAL A 1 197 ? 14.446 -10.004 6.814 1.00 52.88 197 VAL A O 1
ATOM 1553 N N . GLY A 1 198 ? 15.474 -8.043 7.026 1.00 49.78 198 GLY A N 1
ATOM 1554 C CA . GLY A 1 198 ? 16.168 -8.388 8.277 1.00 49.78 198 GLY A CA 1
ATOM 1555 C C . GLY A 1 198 ? 15.387 -8.237 9.594 1.00 49.78 198 GLY A C 1
ATOM 1556 O O . GLY A 1 198 ? 15.953 -8.520 10.645 1.00 49.78 198 GLY A O 1
ATOM 1557 N N . CYS A 1 199 ? 14.128 -7.775 9.603 1.00 48.88 199 CYS A N 1
ATOM 1558 C CA . CYS A 1 199 ? 13.463 -7.332 10.847 1.00 48.88 199 CYS A CA 1
ATOM 1559 C C . CYS A 1 199 ? 12.208 -8.134 11.251 1.00 48.88 199 CYS A C 1
ATOM 1561 O O . CYS A 1 199 ? 11.280 -7.591 11.847 1.00 48.88 199 CYS A O 1
ATOM 1563 N N . SER A 1 200 ? 12.126 -9.426 10.926 1.00 51.12 200 SER A N 1
ATOM 1564 C CA . SER A 1 200 ? 10.970 -10.258 11.308 1.00 51.12 200 SER A CA 1
ATOM 1565 C C . SER A 1 200 ? 11.358 -11.666 11.743 1.00 51.12 200 SER A C 1
ATOM 1567 O O . SER A 1 200 ? 10.925 -12.628 11.133 1.00 51.12 200 SER A O 1
ATOM 1569 N N . THR A 1 201 ? 12.129 -11.802 12.825 1.00 53.12 201 THR A N 1
ATOM 1570 C CA . THR A 1 201 ? 12.228 -13.075 13.571 1.00 53.12 201 THR A CA 1
ATOM 1571 C C . THR A 1 201 ? 12.825 -12.839 14.956 1.00 53.12 201 THR A C 1
ATOM 1573 O O . THR A 1 201 ? 14.026 -12.993 15.139 1.00 53.12 201 THR A O 1
ATOM 1576 N N . THR A 1 202 ? 12.005 -12.437 15.935 1.00 49.22 202 THR A N 1
ATOM 1577 C CA . THR A 1 202 ? 12.090 -12.887 17.347 1.00 49.22 202 THR A CA 1
ATOM 1578 C C . THR A 1 202 ? 10.981 -12.241 18.183 1.00 49.22 202 THR A C 1
ATOM 1580 O O . THR A 1 202 ? 11.116 -11.139 18.703 1.00 49.22 202 THR A O 1
ATOM 1583 N N . LEU A 1 203 ? 9.866 -12.954 18.322 1.00 46.44 203 LEU A N 1
ATOM 1584 C CA . LEU A 1 203 ? 8.916 -12.783 19.420 1.00 46.44 203 LEU A CA 1
ATOM 1585 C C . LEU A 1 203 ? 8.551 -14.200 19.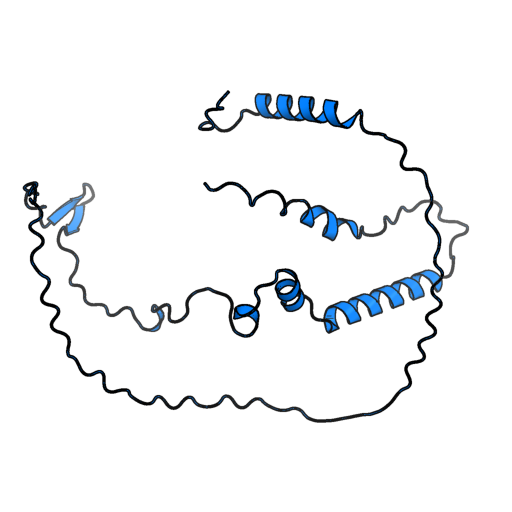879 1.00 46.44 203 LEU A C 1
ATOM 1587 O O . LEU A 1 203 ? 7.742 -14.874 19.244 1.00 46.44 203 LEU A O 1
ATOM 1591 N N . VAL A 1 204 ? 9.240 -14.653 20.926 1.00 56.12 204 VAL A N 1
ATOM 1592 C CA . VAL A 1 204 ? 8.867 -15.772 21.804 1.00 56.12 204 VAL A CA 1
ATOM 1593 C C . VAL A 1 204 ? 8.904 -15.229 23.221 1.00 56.12 204 VAL A C 1
ATOM 1595 O O . VAL A 1 204 ? 9.890 -14.520 23.529 1.00 56.12 204 VAL A O 1
#

Sequence (204 aa):
MAYNSSRPLTQKELAEIIEDLSVLEADDKSDISEEDKVIEEKNDFESDSVTAGTSSSLVECENIEEEEIPVQNNEERTAKDVNNDNIYLQIEDVPTKLRGKNGSKWSGKPGKKSFRTTSRNLVIHLPGNKGSARDVSSGLEAWSLFFSDDILNNTRKILVQRKKYASDRPNDDEDVANTCVHPIPEILIYSKLELCVGCSTTLV